Protein AF-A0A971SBG0-F1 (afdb_monomer_lite)

Foldseek 3Di:
DDDDPDPPVVVVLVVVLVVLLLLLLLLLVLLVVLVVVLVVLVVVLVVLVVVLVVLVPDDPVVVVVVVDDPVCSVVVNVVSVVVSVVSVVVSVPVCSVVVSVLSVVLSVVSVVVSVVSVVLVVPDDPVSSVVVVVVVVVVVVSVVVRDDDDPVVSVVSSVVVVLVVVLVVVCVVDPPDDSVVSSVVSVVVVVVCVVVPPPPPPPPCDPPD

Radius of gyration: 26.69 Å; chains: 1; bounding box: 73×43×74 Å

Structure (mmCIF, N/CA/C/O backbone):
data_AF-A0A971SBG0-F1
#
_entry.id   AF-A0A971SBG0-F1
#
loop_
_atom_site.group_PDB
_atom_site.id
_atom_site.type_symbol
_atom_site.label_atom_id
_atom_site.label_alt_id
_atom_site.label_comp_id
_atom_site.label_asym_id
_atom_site.label_entity_id
_atom_site.label_seq_id
_atom_site.pdbx_PDB_ins_code
_atom_site.Cartn_x
_atom_site.Cartn_y
_atom_site.Cartn_z
_atom_site.occupancy
_atom_site.B_iso_or_equiv
_atom_site.auth_seq_id
_at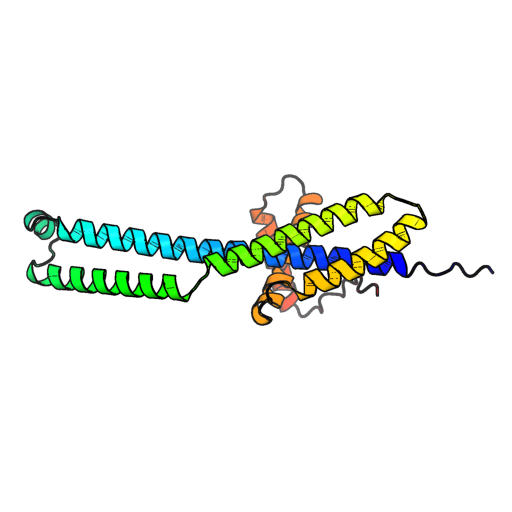om_site.auth_comp_id
_atom_site.auth_asym_id
_atom_site.auth_atom_id
_atom_site.pdbx_PDB_model_num
ATOM 1 N N . MET A 1 1 ? 37.417 -13.406 -37.560 1.00 46.72 1 MET A N 1
ATOM 2 C CA . MET A 1 1 ? 36.496 -13.468 -36.403 1.00 46.72 1 MET A CA 1
ATOM 3 C C . MET A 1 1 ? 36.057 -12.048 -36.088 1.00 46.72 1 MET A C 1
ATOM 5 O O . MET A 1 1 ? 36.861 -11.282 -35.579 1.00 46.72 1 MET A O 1
ATOM 9 N N . ALA A 1 2 ? 34.846 -11.661 -36.488 1.00 48.59 2 ALA A N 1
ATOM 10 C CA . ALA A 1 2 ? 34.299 -10.348 -36.156 1.00 48.59 2 ALA A CA 1
ATOM 11 C C . ALA A 1 2 ? 33.777 -10.391 -34.714 1.00 48.59 2 ALA A C 1
ATOM 13 O O . ALA A 1 2 ? 32.884 -11.178 -34.403 1.00 48.59 2 ALA A O 1
ATOM 14 N N . ILE A 1 3 ? 34.372 -9.589 -33.834 1.00 46.66 3 ILE A N 1
ATOM 15 C CA . ILE A 1 3 ? 33.891 -9.390 -32.467 1.00 46.66 3 ILE A CA 1
ATOM 16 C C . ILE A 1 3 ? 32.600 -8.580 -32.597 1.00 46.66 3 ILE A C 1
ATOM 18 O O . ILE A 1 3 ? 32.650 -7.403 -32.950 1.00 46.66 3 ILE A O 1
ATOM 22 N N . LYS A 1 4 ? 31.438 -9.214 -32.392 1.00 52.19 4 LYS A N 1
ATOM 23 C CA . LYS A 1 4 ? 30.178 -8.472 -32.268 1.00 52.19 4 LYS A CA 1
ATOM 24 C C . LYS A 1 4 ? 30.322 -7.532 -31.063 1.00 52.19 4 LYS A C 1
ATOM 26 O O . LYS A 1 4 ? 30.653 -8.031 -29.984 1.00 52.19 4 LYS A O 1
ATOM 31 N N . PRO A 1 5 ? 30.126 -6.212 -31.219 1.00 54.22 5 PRO A N 1
ATOM 32 C CA . PRO A 1 5 ? 30.083 -5.318 -30.074 1.00 54.22 5 PRO A CA 1
ATOM 33 C C . PRO A 1 5 ? 28.963 -5.798 -29.148 1.00 54.22 5 PRO A C 1
ATOM 35 O O . PRO A 1 5 ? 27.858 -6.089 -29.596 1.00 54.22 5 PRO A O 1
ATOM 38 N N . VAL A 1 6 ? 29.295 -5.979 -27.874 1.00 52.16 6 VAL A N 1
ATOM 39 C CA . VAL A 1 6 ? 28.354 -6.420 -26.846 1.00 52.16 6 VAL A CA 1
ATOM 40 C C . VAL A 1 6 ? 27.350 -5.292 -26.613 1.00 52.16 6 VAL A C 1
ATOM 42 O O . VAL A 1 6 ? 27.751 -4.176 -26.286 1.00 52.16 6 VAL A O 1
ATOM 45 N N . ASP A 1 7 ? 26.062 -5.593 -26.786 1.00 56.97 7 ASP A N 1
ATOM 46 C CA . ASP A 1 7 ? 24.920 -4.702 -26.550 1.00 56.97 7 ASP A CA 1
ATOM 47 C C . ASP A 1 7 ? 24.760 -4.384 -25.049 1.00 56.97 7 ASP A C 1
ATOM 49 O O . ASP A 1 7 ? 23.853 -4.859 -24.366 1.00 56.97 7 ASP A O 1
ATOM 53 N N . THR A 1 8 ? 25.670 -3.592 -24.484 1.00 62.25 8 THR A N 1
ATOM 54 C CA . THR A 1 8 ? 25.597 -3.178 -23.073 1.00 62.25 8 THR A CA 1
ATOM 55 C C . THR A 1 8 ? 24.400 -2.261 -22.800 1.00 62.25 8 THR A C 1
ATOM 57 O O . THR A 1 8 ? 23.808 -2.324 -21.725 1.00 62.25 8 THR A O 1
ATOM 60 N N . SER A 1 9 ? 23.961 -1.468 -23.784 1.00 63.00 9 SER A N 1
ATOM 61 C CA . SER A 1 9 ? 22.878 -0.489 -23.598 1.00 63.00 9 SER A CA 1
ATOM 62 C C . SER A 1 9 ? 21.490 -1.116 -23.409 1.00 63.00 9 SER A C 1
ATOM 64 O O . SER A 1 9 ? 20.644 -0.550 -22.710 1.00 63.00 9 SER A O 1
ATOM 66 N N . THR A 1 10 ? 21.235 -2.291 -23.994 1.00 67.00 10 THR A N 1
ATOM 67 C CA . THR A 1 10 ? 19.929 -2.962 -23.906 1.00 67.00 10 THR A CA 1
ATOM 68 C C . THR A 1 10 ? 19.707 -3.619 -22.546 1.00 67.00 10 THR A C 1
ATOM 70 O O . THR A 1 10 ? 18.577 -3.641 -22.047 1.00 67.00 10 THR A O 1
ATOM 73 N N . ASN A 1 11 ? 20.770 -4.119 -21.907 1.00 71.19 11 ASN A N 1
ATOM 74 C CA . ASN A 1 11 ? 20.685 -4.699 -20.563 1.00 71.19 11 ASN A CA 1
ATOM 75 C C . ASN A 1 11 ? 20.396 -3.629 -19.505 1.00 71.19 11 ASN A C 1
ATOM 77 O O . ASN A 1 11 ? 19.485 -3.807 -18.687 1.00 71.19 11 ASN A O 1
ATOM 81 N N . ASP A 1 12 ? 21.064 -2.477 -19.596 1.00 74.56 12 ASP A N 1
ATOM 82 C CA . ASP A 1 12 ? 20.855 -1.349 -18.683 1.00 74.56 12 ASP A CA 1
ATOM 83 C C . ASP A 1 12 ? 19.396 -0.865 -18.686 1.00 74.56 12 ASP A C 1
ATOM 85 O O . ASP A 1 12 ? 18.797 -0.620 -17.631 1.00 74.56 12 ASP A O 1
ATOM 89 N N . PHE A 1 13 ? 18.775 -0.781 -19.867 1.00 73.69 13 PHE A N 1
ATOM 90 C CA . PHE A 1 13 ? 17.388 -0.329 -20.001 1.00 73.69 13 PHE A CA 1
ATOM 91 C C . PHE A 1 13 ? 16.376 -1.318 -19.400 1.00 73.69 13 PHE A C 1
ATOM 93 O O . PHE A 1 13 ? 15.418 -0.920 -18.719 1.00 73.69 13 PHE A O 1
ATOM 100 N N . ASN A 1 14 ? 16.600 -2.620 -19.597 1.00 78.50 14 ASN A N 1
ATOM 101 C CA . ASN A 1 14 ? 15.776 -3.667 -18.994 1.00 78.50 14 ASN A CA 1
ATOM 102 C C . ASN A 1 14 ? 15.871 -3.643 -17.463 1.00 78.50 14 ASN A C 1
ATOM 104 O O . ASN A 1 14 ? 14.853 -3.762 -16.768 1.00 78.50 14 ASN A O 1
ATOM 108 N N . LEU A 1 15 ? 17.073 -3.431 -16.925 1.00 79.06 15 LEU A N 1
ATOM 109 C CA . LEU A 1 15 ? 17.309 -3.342 -15.487 1.00 79.06 15 LEU A CA 1
ATOM 110 C C . LEU A 1 15 ? 16.616 -2.114 -14.875 1.00 79.06 15 LEU A C 1
ATOM 112 O O . LEU A 1 15 ? 15.940 -2.225 -13.843 1.00 79.06 15 LEU A O 1
ATOM 116 N N . GLN A 1 16 ? 16.689 -0.961 -15.545 1.00 82.94 16 GLN A N 1
ATOM 117 C CA . GLN A 1 16 ? 15.962 0.247 -15.144 1.00 82.94 16 GLN A CA 1
ATOM 118 C C . GLN A 1 16 ? 14.444 0.039 -15.169 1.00 82.94 16 GLN A C 1
ATOM 120 O O . GLN A 1 16 ? 13.760 0.377 -14.200 1.00 82.94 16 GLN A O 1
ATOM 125 N N . SER A 1 17 ? 13.913 -0.594 -16.216 1.00 84.81 17 SER A N 1
ATOM 126 C CA . SER A 1 17 ? 12.479 -0.882 -16.347 1.00 84.81 17 SER A CA 1
ATOM 127 C C . SER A 1 17 ? 11.967 -1.810 -15.239 1.00 84.81 17 SER A C 1
ATOM 129 O O . SER A 1 17 ? 10.933 -1.534 -14.618 1.00 84.81 17 SER A O 1
ATOM 131 N N . LYS A 1 18 ? 12.723 -2.871 -14.910 1.00 88.12 18 LYS A N 1
ATOM 132 C CA . LYS A 1 18 ? 12.434 -3.767 -13.773 1.00 88.12 18 LYS A CA 1
ATOM 133 C C . LYS A 1 18 ? 12.435 -2.991 -12.445 1.00 88.12 18 LYS A C 1
ATOM 135 O O . LYS A 1 18 ? 11.523 -3.155 -11.629 1.00 88.12 18 LYS A O 1
ATOM 140 N N . LYS A 1 19 ? 13.412 -2.099 -12.235 1.00 90.12 19 LYS A N 1
ATOM 141 C CA . LYS A 1 19 ? 13.502 -1.246 -11.035 1.00 90.12 19 LYS A CA 1
ATOM 142 C C . LYS A 1 19 ? 12.319 -0.280 -10.920 1.00 90.12 19 LYS A C 1
ATOM 144 O O . LYS A 1 19 ? 11.754 -0.151 -9.833 1.00 90.12 19 LYS A O 1
ATOM 149 N N . ILE A 1 20 ? 11.909 0.349 -12.020 1.00 91.00 20 ILE A N 1
ATOM 150 C CA . ILE A 1 20 ? 10.742 1.242 -12.068 1.00 91.00 20 ILE A CA 1
ATOM 151 C C . ILE A 1 20 ? 9.468 0.470 -11.711 1.00 91.00 20 ILE A C 1
ATOM 153 O O . ILE A 1 20 ? 8.699 0.927 -10.869 1.00 91.00 20 ILE A O 1
ATOM 157 N N . ALA A 1 21 ? 9.264 -0.728 -12.269 1.00 92.06 21 ALA A N 1
ATOM 158 C CA . ALA A 1 21 ? 8.095 -1.558 -11.964 1.00 92.06 21 ALA A CA 1
ATOM 159 C C . ALA A 1 21 ? 8.027 -1.982 -10.482 1.00 92.06 21 ALA A C 1
ATOM 161 O O . ALA A 1 21 ? 6.944 -2.000 -9.877 1.00 92.06 21 ALA A O 1
ATOM 162 N N . LEU A 1 22 ? 9.183 -2.289 -9.883 1.00 93.69 22 LEU A N 1
ATOM 163 C CA . LEU A 1 22 ? 9.299 -2.567 -8.454 1.00 93.69 22 LEU A CA 1
ATOM 164 C C . LEU A 1 22 ? 8.918 -1.336 -7.621 1.00 93.69 22 LEU A C 1
ATOM 166 O O . LEU A 1 22 ? 8.051 -1.436 -6.752 1.00 93.69 22 LEU A O 1
ATOM 170 N N . LEU A 1 23 ? 9.543 -0.184 -7.890 1.00 93.88 23 LEU A N 1
ATOM 171 C CA . LEU A 1 23 ? 9.271 1.062 -7.170 1.00 93.88 23 LEU A CA 1
ATOM 172 C C . LEU A 1 23 ? 7.801 1.454 -7.289 1.00 93.88 23 LEU A C 1
ATOM 174 O O . LEU A 1 23 ? 7.169 1.732 -6.275 1.00 93.88 23 LEU A O 1
ATOM 178 N N . LEU A 1 24 ? 7.234 1.389 -8.490 1.00 94.94 24 LEU A N 1
ATOM 179 C CA . LEU A 1 24 ? 5.827 1.672 -8.739 1.00 94.94 24 LEU A CA 1
ATOM 180 C C . LEU A 1 24 ? 4.915 0.862 -7.809 1.00 94.94 24 LEU A C 1
ATOM 182 O O . LEU A 1 24 ? 4.100 1.432 -7.088 1.00 94.94 24 LEU A O 1
ATOM 186 N N . THR A 1 25 ? 5.118 -0.458 -7.753 1.00 94.69 25 THR A N 1
ATOM 187 C CA . THR A 1 25 ? 4.320 -1.335 -6.881 1.00 94.69 25 THR A CA 1
ATOM 188 C C . THR A 1 25 ? 4.466 -0.952 -5.405 1.00 94.69 25 THR A C 1
ATOM 190 O O . THR A 1 25 ? 3.505 -1.032 -4.638 1.00 94.69 25 THR A O 1
ATOM 193 N N . ILE A 1 26 ? 5.670 -0.551 -4.990 1.00 95.38 26 ILE A N 1
ATOM 194 C CA . ILE A 1 26 ? 5.959 -0.111 -3.621 1.00 95.38 26 ILE A CA 1
ATOM 195 C C . ILE A 1 26 ? 5.207 1.191 -3.302 1.00 95.38 26 ILE A C 1
ATOM 197 O O . ILE A 1 26 ? 4.531 1.257 -2.273 1.00 95.38 26 ILE A O 1
ATOM 201 N N . TYR A 1 27 ? 5.280 2.193 -4.183 1.00 96.00 27 TYR A N 1
ATOM 202 C CA . TYR A 1 27 ? 4.631 3.499 -4.020 1.00 96.00 27 TYR A CA 1
ATOM 203 C C . TYR A 1 27 ? 3.101 3.396 -4.004 1.00 96.00 27 TYR A C 1
ATOM 205 O O . TYR A 1 27 ? 2.467 3.962 -3.110 1.00 96.00 27 TYR A O 1
ATOM 213 N N . GLU A 1 28 ? 2.509 2.622 -4.919 1.00 95.50 28 GLU A N 1
ATOM 214 C CA . GLU A 1 28 ? 1.064 2.347 -4.935 1.00 95.50 28 GLU A CA 1
ATOM 215 C C . GLU A 1 28 ? 0.616 1.720 -3.609 1.00 95.50 28 GLU A C 1
ATOM 217 O O . GLU A 1 28 ? -0.300 2.208 -2.943 1.00 95.50 28 GLU A O 1
ATOM 222 N N . ARG A 1 29 ? 1.336 0.684 -3.158 1.00 95.06 29 ARG A N 1
ATOM 223 C CA . ARG A 1 29 ? 0.989 -0.042 -1.933 1.00 95.06 29 ARG A CA 1
ATOM 224 C C . ARG A 1 29 ? 1.117 0.818 -0.676 1.00 95.06 29 ARG A C 1
ATOM 226 O O . ARG A 1 29 ? 0.306 0.677 0.241 1.00 95.06 29 ARG A O 1
ATOM 233 N N . LEU A 1 30 ? 2.137 1.674 -0.612 1.00 95.75 30 LEU A N 1
ATOM 234 C CA . LEU A 1 30 ? 2.308 2.638 0.477 1.00 95.75 30 LEU A CA 1
ATOM 235 C C . LEU A 1 30 ? 1.162 3.647 0.485 1.00 95.75 30 LEU A C 1
ATOM 237 O O . LEU A 1 30 ? 0.535 3.829 1.529 1.00 95.75 30 LEU A O 1
ATOM 241 N N . SER A 1 31 ? 0.847 4.242 -0.671 1.00 96.62 31 SER A N 1
ATOM 242 C CA . SER A 1 31 ? -0.256 5.199 -0.805 1.00 96.62 31 SER A CA 1
ATOM 243 C C . SER A 1 31 ? -1.573 4.602 -0.303 1.00 96.62 31 SER A C 1
ATOM 245 O O . SER A 1 31 ? -2.219 5.192 0.566 1.00 96.62 31 SER A O 1
ATOM 247 N N . ASP A 1 32 ? -1.918 3.388 -0.738 1.00 96.31 32 ASP A N 1
ATOM 248 C CA . ASP A 1 32 ? -3.135 2.694 -0.306 1.00 96.31 32 ASP A CA 1
ATOM 249 C C . ASP A 1 32 ? -3.175 2.450 1.204 1.00 96.31 32 ASP A C 1
ATOM 251 O O . ASP A 1 32 ? -4.205 2.651 1.851 1.00 96.31 32 ASP A O 1
ATOM 255 N N . ARG A 1 33 ? -2.047 2.047 1.798 1.00 95.19 33 ARG A N 1
ATOM 256 C CA . ARG A 1 33 ? -1.965 1.781 3.238 1.00 95.19 33 ARG A CA 1
ATOM 257 C C . ARG A 1 33 ? -2.187 3.047 4.063 1.00 95.19 33 ARG A C 1
ATOM 259 O O . ARG A 1 33 ? -2.903 2.994 5.063 1.00 95.19 33 ARG A O 1
ATOM 266 N N . TYR A 1 34 ? -1.599 4.173 3.659 1.00 96.12 34 TYR A N 1
ATOM 267 C CA . TYR A 1 34 ? -1.815 5.457 4.332 1.00 96.12 34 TYR A CA 1
ATOM 268 C C . TYR A 1 34 ? -3.239 5.981 4.123 1.00 96.12 34 TYR A C 1
ATOM 270 O O . TYR A 1 34 ? -3.855 6.441 5.085 1.00 96.12 34 TYR A O 1
ATOM 278 N N . ARG A 1 35 ? -3.813 5.818 2.920 1.00 96.19 35 ARG A N 1
ATOM 279 C CA . ARG A 1 35 ? -5.233 6.129 2.661 1.00 96.19 35 ARG A CA 1
ATOM 280 C C . ARG A 1 35 ? -6.157 5.322 3.558 1.00 96.19 35 ARG A C 1
ATOM 282 O O . ARG A 1 35 ? -7.097 5.875 4.115 1.00 96.19 35 ARG A O 1
ATOM 289 N N . PHE A 1 36 ? -5.892 4.028 3.711 1.00 96.25 36 PHE A N 1
ATOM 290 C CA . PHE A 1 36 ? -6.707 3.155 4.546 1.00 96.25 36 PHE A CA 1
ATOM 291 C C . PHE A 1 36 ? -6.632 3.546 6.025 1.00 96.25 36 PHE A C 1
ATOM 293 O O . PHE A 1 36 ? -7.665 3.655 6.677 1.00 96.25 36 PHE A O 1
ATOM 300 N N . ARG A 1 37 ? -5.432 3.844 6.541 1.00 95.50 37 ARG A N 1
ATOM 301 C CA . ARG A 1 37 ? -5.252 4.342 7.915 1.00 95.50 37 ARG A CA 1
ATOM 302 C C . ARG A 1 37 ? -5.986 5.660 8.160 1.00 95.50 37 ARG A C 1
ATOM 304 O O . ARG A 1 37 ? -6.678 5.776 9.164 1.00 95.50 37 ARG A O 1
ATOM 311 N N . ALA A 1 38 ? -5.881 6.609 7.227 1.00 95.44 38 ALA A N 1
ATOM 312 C CA . ALA A 1 38 ? -6.608 7.876 7.300 1.00 95.44 38 ALA A CA 1
ATOM 313 C C . ALA A 1 38 ? -8.125 7.655 7.336 1.00 95.44 38 ALA A C 1
ATOM 315 O O . ALA A 1 38 ? -8.795 8.186 8.213 1.00 95.44 38 ALA A O 1
ATOM 316 N N . LYS A 1 39 ? -8.649 6.797 6.450 1.00 95.75 39 LYS A N 1
ATOM 317 C CA . LYS A 1 39 ? -10.077 6.452 6.419 1.00 95.75 39 LYS A CA 1
ATOM 318 C C . LYS A 1 39 ? -10.558 5.788 7.707 1.00 95.75 39 LYS A C 1
ATOM 320 O O . LYS A 1 39 ? -11.647 6.108 8.161 1.00 95.75 39 LYS A O 1
ATOM 325 N N . ILE A 1 40 ? -9.776 4.870 8.283 1.00 96.75 40 ILE A N 1
ATOM 326 C CA . ILE A 1 40 ? -10.134 4.234 9.559 1.00 96.75 40 ILE A CA 1
ATOM 327 C C . ILE A 1 40 ? -10.236 5.283 10.660 1.00 96.75 40 ILE A C 1
ATOM 329 O O . ILE A 1 40 ? -11.204 5.269 11.408 1.00 96.75 40 ILE A O 1
ATOM 333 N N . LEU A 1 41 ? -9.261 6.188 10.755 1.00 95.50 41 LEU A N 1
ATOM 334 C CA . LEU A 1 41 ? -9.264 7.207 11.798 1.00 95.50 41 LEU A CA 1
ATOM 335 C C . LEU A 1 41 ? -10.444 8.169 11.626 1.00 95.50 41 LEU A C 1
ATOM 337 O O . LEU A 1 41 ? -11.168 8.394 12.592 1.00 95.50 41 LEU A O 1
ATOM 341 N N . ASP A 1 42 ? -10.696 8.646 10.402 1.00 95.69 42 ASP A N 1
ATOM 342 C CA . ASP A 1 42 ? -11.867 9.475 10.085 1.00 95.69 42 ASP A CA 1
ATOM 343 C C . ASP A 1 42 ? -13.179 8.754 10.464 1.00 95.69 42 ASP A C 1
ATOM 345 O O . ASP A 1 42 ? -14.072 9.355 11.060 1.00 95.69 42 ASP A O 1
ATOM 349 N N . LEU A 1 43 ? -13.286 7.450 10.175 1.00 96.88 43 LEU A N 1
ATOM 350 C CA . LEU A 1 43 ? -14.452 6.635 10.527 1.00 96.88 43 LEU A CA 1
ATOM 351 C C . LEU A 1 43 ? -14.603 6.474 12.046 1.00 96.88 43 LEU A C 1
ATOM 353 O O . LEU A 1 43 ? -15.705 6.626 12.564 1.00 96.88 43 LEU A O 1
ATOM 357 N N . CYS A 1 44 ? -13.518 6.193 12.770 1.00 94.62 44 CYS A N 1
ATOM 358 C CA . CYS A 1 44 ? -13.531 6.102 14.231 1.00 94.62 44 CYS A CA 1
ATOM 359 C C . CYS A 1 44 ? -13.958 7.427 14.871 1.00 94.62 44 CYS A C 1
ATOM 361 O O . CYS A 1 44 ? -14.778 7.425 15.790 1.00 94.62 44 CYS A O 1
ATOM 363 N N . LEU A 1 45 ? -13.440 8.551 14.370 1.00 95.81 45 LEU A N 1
ATOM 364 C CA . LEU A 1 45 ? -13.801 9.887 14.838 1.00 95.81 45 LEU A CA 1
ATOM 365 C C . LEU A 1 45 ? -15.290 10.167 14.595 1.00 95.81 45 LEU A C 1
ATOM 367 O O . LEU A 1 45 ? -15.986 10.596 15.514 1.00 95.81 45 LEU A O 1
ATOM 371 N N . LEU A 1 46 ? -15.799 9.839 13.405 1.00 97.00 46 LEU A N 1
ATOM 372 C CA . LEU A 1 46 ? -17.211 9.995 13.053 1.00 97.00 46 LEU A CA 1
ATOM 373 C C . LEU A 1 46 ? -18.126 9.129 13.932 1.00 97.00 46 LEU A C 1
ATOM 375 O O . LEU A 1 46 ? -19.095 9.639 14.489 1.00 97.00 46 LEU A O 1
ATOM 379 N N . VAL A 1 47 ? -17.803 7.847 14.123 1.00 95.94 47 VAL A N 1
ATOM 380 C CA . VAL A 1 47 ? -18.585 6.938 14.984 1.00 95.94 47 VAL A CA 1
ATOM 381 C C . VAL A 1 47 ? -18.583 7.418 16.436 1.00 95.94 47 VAL A C 1
ATOM 383 O O . VAL A 1 47 ? -19.628 7.424 17.088 1.00 95.94 47 VAL A O 1
ATOM 386 N N . THR A 1 48 ? -17.431 7.868 16.938 1.00 94.19 48 THR A N 1
ATOM 387 C CA . THR A 1 48 ? -17.310 8.385 18.312 1.00 94.19 48 THR A CA 1
ATOM 388 C C . THR A 1 48 ? -18.125 9.667 18.476 1.00 94.19 48 THR A C 1
ATOM 390 O O . THR A 1 48 ? -18.857 9.806 19.451 1.00 94.19 48 THR A O 1
ATOM 393 N N . SER A 1 49 ? -18.073 10.571 17.493 1.00 96.38 49 SER A N 1
ATOM 394 C CA . SER A 1 49 ? -18.865 11.806 17.475 1.00 96.38 49 SER A CA 1
ATOM 395 C C . SER A 1 49 ? -20.368 11.539 17.472 1.00 96.38 49 SER A C 1
ATOM 397 O O . SER A 1 49 ? -21.083 12.114 18.291 1.00 96.38 49 SER A O 1
ATOM 399 N N . ILE A 1 50 ? -20.844 10.616 16.631 1.00 96.00 50 ILE A N 1
ATOM 400 C CA . ILE A 1 50 ? -22.255 10.208 16.609 1.00 96.00 50 ILE A CA 1
ATOM 401 C C . ILE A 1 50 ? -22.663 9.596 17.950 1.00 96.00 50 ILE A C 1
ATOM 403 O O . ILE A 1 50 ? -23.733 9.913 18.460 1.00 96.00 50 ILE A O 1
ATOM 407 N N . THR A 1 51 ? -21.808 8.761 18.544 1.00 91.06 51 THR A N 1
ATOM 408 C CA . THR A 1 51 ? -22.089 8.115 19.836 1.00 91.06 51 THR A CA 1
ATOM 409 C C . THR A 1 51 ? -22.209 9.143 20.960 1.00 91.06 51 THR A C 1
ATOM 411 O O . THR A 1 51 ? -23.155 9.079 21.739 1.00 91.06 51 THR A O 1
ATOM 414 N N . VAL A 1 52 ? -21.294 10.117 21.023 1.00 93.75 52 VAL A N 1
ATOM 415 C CA . VAL A 1 52 ? -21.353 11.214 22.004 1.00 93.75 52 VAL A CA 1
ATOM 416 C C . VAL A 1 52 ? -22.602 12.069 21.777 1.00 93.75 52 VAL A C 1
ATOM 418 O O . VAL A 1 52 ? -23.308 12.366 22.731 1.00 93.75 52 VAL A O 1
ATOM 421 N N . CYS A 1 53 ? -22.924 12.402 20.525 1.00 94.44 53 CYS A N 1
ATOM 422 C CA . CYS A 1 53 ? -24.116 13.177 20.175 1.00 94.44 53 CYS A CA 1
ATOM 423 C C . CYS A 1 53 ? -25.413 12.452 20.575 1.00 94.44 53 CYS A C 1
ATOM 425 O O . CYS A 1 53 ? -26.257 13.019 21.265 1.00 94.44 53 CYS A O 1
ATOM 427 N N . LEU A 1 54 ? -25.547 11.166 20.239 1.00 92.12 54 LEU A N 1
ATOM 428 C CA . LEU A 1 54 ? -26.677 10.345 20.682 1.00 92.12 54 LEU A CA 1
ATOM 429 C C . LEU A 1 54 ? -26.763 10.317 22.207 1.00 92.12 54 LEU A C 1
ATOM 431 O O . LEU A 1 54 ? -27.825 10.589 22.753 1.00 92.12 54 LEU A O 1
ATOM 435 N N . ALA A 1 55 ? -25.645 10.078 22.895 1.00 88.69 55 ALA A N 1
ATOM 436 C CA . ALA A 1 55 ? -25.611 10.053 24.354 1.00 88.69 55 ALA A CA 1
ATOM 437 C C . ALA A 1 55 ? -26.072 11.376 24.995 1.00 88.69 55 ALA A C 1
ATOM 439 O O . ALA A 1 55 ? -26.611 11.340 26.096 1.00 88.69 55 ALA A O 1
ATOM 440 N N . THR A 1 56 ? -25.916 12.524 24.320 1.00 91.81 56 THR A N 1
ATOM 441 C CA . THR A 1 56 ? -26.442 13.811 24.817 1.00 91.81 56 THR A CA 1
ATOM 442 C C . THR A 1 56 ? -27.955 13.979 24.664 1.00 91.81 56 THR A C 1
ATOM 444 O O . THR A 1 56 ? -28.542 14.756 25.410 1.00 91.81 56 THR A O 1
ATOM 447 N N . PHE A 1 57 ? -28.595 13.261 23.735 1.00 92.00 57 PHE A N 1
ATOM 448 C CA . PHE A 1 57 ? -30.039 13.360 23.472 1.00 92.00 57 PHE A CA 1
ATOM 449 C C . PHE A 1 57 ? -30.866 12.219 24.073 1.00 92.00 57 PHE A C 1
ATOM 451 O O . PHE A 1 57 ? -32.094 12.269 24.037 1.00 92.00 57 PHE A O 1
ATOM 458 N N . VAL A 1 58 ? -30.224 11.169 24.587 1.00 90.75 58 VAL A N 1
ATOM 459 C CA . VAL A 1 58 ? -30.933 10.019 25.152 1.00 90.75 58 VAL A CA 1
ATOM 460 C C . VAL A 1 58 ? -31.572 10.421 26.484 1.00 90.75 58 VAL A C 1
ATOM 462 O O . VAL A 1 58 ? -30.891 10.738 27.455 1.00 90.75 58 VAL A O 1
ATOM 465 N N . ASP A 1 59 ? -32.900 10.374 26.512 1.00 87.00 59 ASP A N 1
ATOM 466 C CA . ASP A 1 59 ? -33.719 10.659 27.688 1.00 87.00 59 ASP A CA 1
ATOM 467 C C . ASP A 1 59 ? -33.498 9.607 28.790 1.00 87.00 59 ASP A C 1
ATOM 469 O O . ASP A 1 59 ? -33.283 8.425 28.495 1.00 87.00 59 ASP A O 1
ATOM 473 N N . SER A 1 60 ? -33.613 9.993 30.065 1.00 83.38 60 SER A N 1
ATOM 474 C CA . SER A 1 60 ? -33.307 9.113 31.215 1.00 83.38 60 SER A CA 1
ATOM 475 C C . SER A 1 60 ? -34.071 7.780 31.191 1.00 83.38 60 SER A C 1
ATOM 477 O O . SER A 1 60 ? -33.524 6.740 31.558 1.00 83.38 60 SER A O 1
ATOM 479 N N . LYS A 1 61 ? -35.293 7.776 30.645 1.00 85.75 61 LYS A N 1
ATOM 480 C CA . LYS A 1 61 ? -36.135 6.578 30.470 1.00 85.75 61 LYS A CA 1
ATOM 481 C C . LYS A 1 61 ? -35.533 5.530 29.527 1.00 85.75 61 LYS A C 1
ATOM 483 O O . LYS A 1 61 ? -35.679 4.332 29.754 1.00 85.75 61 LYS A O 1
ATOM 488 N N . VAL A 1 62 ? -34.856 5.958 28.461 1.00 85.00 62 VAL A N 1
ATOM 489 C CA . VAL A 1 62 ? -34.199 5.041 27.510 1.00 85.00 62 VAL A CA 1
ATOM 490 C C . VAL A 1 62 ? -32.924 4.458 28.129 1.00 85.00 62 VAL A C 1
ATOM 492 O O . VAL A 1 62 ? -32.523 3.341 27.811 1.00 85.00 62 VAL A O 1
ATOM 495 N N . ILE A 1 63 ? -32.307 5.177 29.066 1.00 83.25 63 ILE A N 1
ATOM 496 C CA . ILE A 1 63 ? -31.106 4.728 29.782 1.00 83.25 63 ILE A CA 1
ATOM 497 C C . ILE A 1 63 ? -31.462 3.673 30.832 1.00 83.25 63 ILE A C 1
ATOM 499 O O . ILE A 1 63 ? -30.755 2.667 30.954 1.00 83.25 63 ILE A O 1
ATOM 503 N N . GLU A 1 64 ? -32.600 3.838 31.513 1.00 84.94 64 GLU A N 1
ATOM 504 C CA . GLU A 1 64 ? -33.157 2.811 32.401 1.00 84.94 64 GLU A CA 1
ATOM 505 C C . GLU A 1 64 ? -33.415 1.489 31.661 1.00 84.94 64 GLU A C 1
ATOM 507 O O . GLU A 1 64 ? -33.147 0.418 32.211 1.00 84.94 64 GLU A O 1
ATOM 512 N N . PHE A 1 65 ? -33.821 1.539 30.384 1.00 89.44 65 PHE A N 1
ATOM 513 C CA . PHE A 1 65 ? -33.983 0.339 29.553 1.00 89.44 65 PHE A CA 1
ATOM 514 C C . PHE A 1 65 ? -32.668 -0.441 29.370 1.00 89.44 65 PHE A C 1
ATOM 516 O O . PHE A 1 65 ? -32.666 -1.672 29.383 1.00 89.44 65 PHE A O 1
ATOM 523 N N . PHE A 1 66 ? -31.530 0.253 29.277 1.00 86.38 66 PHE A N 1
ATOM 524 C CA . PHE A 1 66 ? -30.202 -0.368 29.201 1.00 86.38 66 PHE A CA 1
ATOM 525 C C . PHE A 1 66 ? -29.626 -0.781 30.568 1.00 86.38 66 PHE A C 1
ATOM 527 O O . PHE A 1 66 ? -28.508 -1.297 30.624 1.00 86.38 66 PHE A O 1
ATOM 534 N N . LYS A 1 67 ? -30.374 -0.595 31.669 1.00 89.19 67 LYS A N 1
ATOM 535 C CA . LYS A 1 67 ? -29.942 -0.866 33.056 1.00 89.19 67 LYS A CA 1
ATOM 536 C C . LYS A 1 67 ? -28.649 -0.142 33.457 1.00 89.19 67 LYS A C 1
ATOM 538 O O . LYS A 1 67 ? -27.919 -0.607 34.334 1.00 89.19 67 LYS A O 1
ATOM 543 N N . ILE A 1 68 ? -28.345 0.989 32.823 1.00 84.19 68 ILE A N 1
ATOM 544 C CA . ILE A 1 68 ? -27.194 1.813 33.195 1.00 84.19 68 ILE A CA 1
ATOM 545 C C . ILE A 1 68 ? -27.666 2.795 34.276 1.00 84.19 68 ILE A C 1
ATOM 547 O O . ILE A 1 68 ? -28.637 3.510 34.046 1.00 84.19 68 ILE A O 1
ATOM 551 N N . PRO A 1 69 ? -27.022 2.852 35.456 1.00 86.62 69 PRO A N 1
ATOM 552 C CA . PRO A 1 69 ? -27.413 3.795 36.500 1.00 86.62 69 PRO A CA 1
ATOM 553 C C . PRO A 1 69 ? -27.160 5.237 36.042 1.00 86.62 69 PRO A C 1
ATOM 555 O O . PRO A 1 69 ? -26.080 5.539 35.523 1.00 86.62 69 PRO A O 1
ATOM 558 N N . SER A 1 70 ? -28.136 6.121 36.271 1.00 83.69 70 SER A N 1
ATOM 559 C CA . SER A 1 70 ? -28.131 7.509 35.787 1.00 83.69 70 SER A CA 1
ATOM 560 C C . SER A 1 70 ? -26.884 8.303 36.194 1.00 83.69 70 SER A C 1
ATOM 562 O O . SER A 1 70 ? -26.369 9.094 35.406 1.00 83.69 70 SER A O 1
ATOM 564 N N . ASP A 1 71 ? -26.305 8.015 37.360 1.00 86.31 71 ASP A N 1
ATOM 565 C CA . ASP A 1 71 ? -25.092 8.693 37.842 1.00 86.31 71 ASP A CA 1
ATOM 566 C C . ASP A 1 71 ? -23.852 8.443 36.964 1.00 86.31 71 ASP A C 1
ATOM 568 O O . ASP A 1 71 ? -22.909 9.235 36.965 1.00 86.31 71 ASP A O 1
ATOM 572 N N . LYS A 1 72 ? -23.825 7.357 36.176 1.00 87.81 72 LYS A N 1
ATOM 573 C CA . LYS A 1 72 ? -22.660 7.000 35.346 1.00 87.81 72 LYS A CA 1
ATOM 574 C C . LYS A 1 72 ? -22.683 7.619 33.948 1.00 87.81 72 LYS A C 1
ATOM 576 O O . LYS A 1 72 ? -21.672 7.541 33.250 1.00 87.81 72 LYS A O 1
ATOM 581 N N . ILE A 1 73 ? -23.782 8.252 33.533 1.00 88.25 73 ILE A N 1
ATOM 582 C CA . ILE A 1 73 ? -23.925 8.810 32.176 1.00 88.25 73 ILE A CA 1
ATOM 583 C C . ILE A 1 73 ? -22.894 9.917 31.930 1.00 88.25 73 ILE A C 1
ATOM 585 O O . ILE A 1 73 ? -22.224 9.921 30.897 1.00 88.25 73 ILE A O 1
ATOM 589 N N . PHE A 1 74 ? -22.701 10.813 32.903 1.00 89.94 74 PHE A N 1
ATOM 590 C CA . PHE A 1 74 ? -21.725 11.903 32.803 1.00 89.94 74 PHE A CA 1
ATOM 591 C C . PHE A 1 74 ? -20.290 11.393 32.631 1.00 89.94 74 PHE A C 1
ATOM 593 O O . PHE A 1 74 ? -19.514 11.980 31.879 1.00 89.94 74 PHE A O 1
ATOM 600 N N . ILE A 1 75 ? -19.947 10.268 33.268 1.00 91.19 75 ILE A N 1
ATOM 601 C CA . ILE A 1 75 ? -18.631 9.633 33.122 1.00 91.19 75 ILE A CA 1
ATOM 602 C C . ILE A 1 75 ? -18.457 9.105 31.692 1.00 91.19 75 ILE A C 1
ATOM 604 O O . ILE A 1 75 ? -17.413 9.324 31.081 1.00 91.19 75 ILE A O 1
ATOM 608 N N . VAL A 1 76 ? -19.483 8.457 31.129 1.00 88.75 76 VAL A N 1
ATOM 609 C CA . VAL A 1 76 ? -19.450 7.952 29.745 1.00 88.75 76 VAL A CA 1
ATOM 610 C C . VAL A 1 76 ? -19.325 9.102 28.742 1.00 88.75 76 VAL A C 1
ATOM 612 O O . VAL A 1 76 ? -18.496 9.023 27.834 1.00 88.75 76 VAL A O 1
ATOM 615 N N . LEU A 1 77 ? -20.082 10.188 28.932 1.00 92.50 77 LEU A N 1
ATOM 616 C CA . LEU A 1 77 ? -19.975 11.399 28.111 1.00 92.50 77 LEU A CA 1
ATOM 617 C C . LEU A 1 77 ? -18.573 12.017 28.189 1.00 92.50 77 LEU A C 1
ATOM 619 O O . LEU A 1 77 ? -17.988 12.332 27.153 1.00 92.50 77 LEU A O 1
ATOM 623 N N . GLY A 1 78 ? -18.005 12.131 29.394 1.00 94.19 78 GLY A N 1
ATOM 624 C CA . GLY A 1 78 ? -16.653 12.652 29.603 1.00 94.19 78 GLY A CA 1
ATOM 625 C C . GLY A 1 78 ? -15.577 11.806 28.917 1.00 94.19 78 GLY A C 1
ATOM 626 O O . GLY A 1 78 ? -14.727 12.345 28.207 1.00 94.19 78 GLY A O 1
ATOM 627 N N . ILE A 1 79 ? -15.646 10.477 29.054 1.00 94.44 79 ILE A N 1
ATOM 628 C CA . ILE A 1 79 ? -14.722 9.549 28.380 1.00 94.44 79 ILE A CA 1
ATOM 629 C C . ILE A 1 79 ? -14.880 9.641 26.857 1.00 94.44 79 ILE A C 1
ATOM 631 O O . ILE A 1 79 ? -13.881 9.688 26.139 1.00 94.44 79 ILE A O 1
ATOM 635 N N . GLY A 1 80 ? -16.115 9.702 26.354 1.00 94.00 80 GLY A N 1
ATOM 636 C CA . GLY A 1 80 ? -16.392 9.843 24.925 1.00 94.00 80 GLY A CA 1
ATOM 637 C C . GLY A 1 80 ? -15.820 11.137 24.341 1.00 94.00 80 GLY A C 1
ATOM 638 O O . GLY A 1 80 ? -15.144 11.100 23.312 1.00 94.00 80 GLY A O 1
ATOM 639 N N . ALA A 1 81 ? -16.019 12.268 25.024 1.00 95.88 81 ALA A N 1
ATOM 640 C CA . ALA A 1 81 ? -15.462 13.561 24.627 1.00 95.88 81 ALA A CA 1
ATOM 641 C C . ALA A 1 81 ? -13.924 13.563 24.656 1.00 95.88 81 ALA A C 1
ATOM 643 O O . ALA A 1 81 ? -13.289 14.046 23.716 1.00 95.88 81 ALA A O 1
ATOM 644 N N . PHE A 1 82 ? -13.318 12.966 25.688 1.00 96.38 82 PHE A N 1
ATOM 645 C CA . PHE A 1 82 ? -11.865 12.814 25.778 1.00 96.38 82 PHE A CA 1
ATOM 646 C C . PHE A 1 82 ? -11.299 11.974 24.623 1.00 96.38 82 PHE A C 1
ATOM 648 O O . PHE A 1 82 ? -10.329 12.382 23.983 1.00 96.38 82 PHE A O 1
ATOM 655 N N . MET A 1 83 ? -11.923 10.835 24.303 1.00 95.12 83 MET A N 1
ATOM 656 C CA . MET A 1 83 ? -11.504 9.979 23.185 1.00 95.12 83 MET A CA 1
ATOM 657 C C . MET A 1 83 ? -11.647 10.691 21.837 1.00 95.12 83 MET A C 1
ATOM 659 O O . MET A 1 83 ? -10.755 10.594 20.995 1.00 95.12 83 MET A O 1
ATOM 663 N N . LEU A 1 84 ? -12.729 11.451 21.638 1.00 96.44 84 LEU A N 1
ATOM 664 C CA . LEU A 1 84 ? -12.934 12.259 20.435 1.00 96.44 84 LEU A CA 1
ATOM 665 C C . LEU A 1 84 ? -11.826 13.306 20.278 1.00 96.44 84 LEU A C 1
ATOM 667 O O . LEU A 1 84 ? -11.241 13.426 19.199 1.00 96.44 84 LEU A O 1
ATOM 671 N N . PHE A 1 85 ? -11.487 14.012 21.360 1.00 97.19 85 PHE A N 1
ATOM 672 C CA . PHE A 1 85 ? -10.383 14.968 21.370 1.00 97.19 85 PHE A CA 1
ATOM 673 C C . PHE A 1 85 ? -9.040 14.291 21.061 1.00 97.19 85 PHE A C 1
ATOM 675 O O . PHE A 1 85 ? -8.308 14.750 20.182 1.00 97.19 85 PHE A O 1
ATOM 682 N N . ALA A 1 86 ? -8.741 13.159 21.706 1.00 96.00 86 ALA A N 1
ATOM 683 C CA . ALA A 1 86 ? -7.520 12.396 21.461 1.00 96.00 86 ALA A CA 1
ATOM 684 C C . ALA A 1 86 ? -7.410 11.940 19.995 1.00 96.00 86 ALA A C 1
ATOM 686 O O . ALA A 1 86 ? -6.371 12.143 19.363 1.00 96.00 86 ALA A O 1
ATOM 687 N N . PHE A 1 87 ? -8.486 11.398 19.412 1.00 94.69 87 PHE A N 1
ATOM 688 C CA . PHE A 1 87 ? -8.508 11.024 17.996 1.00 94.69 87 PHE A CA 1
ATOM 689 C C . PHE A 1 87 ? -8.339 12.225 17.071 1.00 94.69 87 PHE A C 1
ATOM 691 O O . PHE A 1 87 ? -7.609 12.121 16.087 1.00 94.69 87 PHE A O 1
ATOM 698 N N . SER A 1 88 ? -8.947 13.367 17.394 1.00 96.06 88 SER A N 1
ATOM 699 C CA . SER A 1 88 ? -8.774 14.603 16.628 1.00 96.06 88 SER A CA 1
ATOM 700 C C . SER A 1 88 ? -7.312 15.063 16.621 1.00 96.06 88 SER A C 1
ATOM 702 O O . SER A 1 88 ? -6.763 15.363 15.560 1.00 96.06 88 SER A O 1
ATOM 704 N N . VAL A 1 89 ? -6.640 15.046 17.777 1.00 96.56 89 VAL A N 1
ATOM 705 C CA . VAL A 1 89 ? -5.209 15.383 17.882 1.00 96.56 89 VAL A CA 1
ATOM 706 C C . VAL A 1 89 ? -4.348 14.37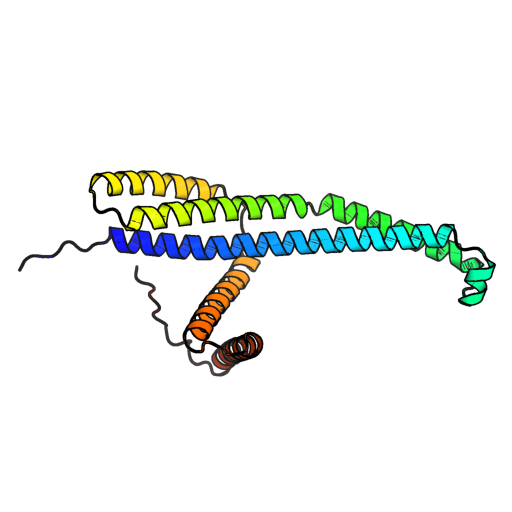7 17.113 1.00 96.56 89 VAL A C 1
ATOM 708 O O . VAL A 1 89 ? -3.480 14.776 16.335 1.00 96.56 89 VAL A O 1
ATOM 711 N N . CYS A 1 90 ? -4.610 13.073 17.252 1.00 95.44 90 CYS A N 1
ATOM 712 C CA . CYS A 1 90 ? -3.910 12.048 16.476 1.00 95.44 90 CYS A CA 1
ATOM 713 C C . CYS A 1 90 ? -4.102 12.233 14.962 1.00 95.44 90 CYS A C 1
ATOM 715 O O . CYS A 1 90 ? -3.136 12.081 14.212 1.00 95.44 90 CYS A O 1
ATOM 717 N N . SER A 1 91 ? -5.315 12.585 14.518 1.00 93.75 91 SER A N 1
ATOM 718 C CA . SER A 1 91 ? -5.619 12.888 13.114 1.00 93.75 91 SER A CA 1
ATOM 719 C C . SER A 1 91 ? -4.788 14.055 12.600 1.00 93.75 91 SER A C 1
ATOM 721 O O . SER A 1 91 ? -4.255 13.992 11.492 1.00 93.75 91 SER A O 1
ATOM 723 N N . LEU A 1 92 ? -4.687 15.111 13.410 1.00 93.44 92 LEU A N 1
ATOM 724 C CA . LEU A 1 92 ? -3.983 16.337 13.059 1.00 93.44 92 LEU A CA 1
ATOM 725 C C . LEU A 1 92 ? -2.472 16.105 12.939 1.00 93.44 92 LEU A C 1
ATOM 727 O O . LEU A 1 92 ? -1.854 16.584 11.996 1.00 93.44 92 LEU A O 1
ATOM 731 N N . ILE A 1 93 ? -1.882 15.328 13.853 1.00 95.94 93 ILE A N 1
ATOM 732 C CA . ILE A 1 93 ? -0.432 15.073 13.871 1.00 95.94 93 ILE A CA 1
ATOM 733 C C . ILE A 1 93 ? -0.004 14.086 12.774 1.00 95.94 93 ILE A C 1
ATOM 735 O O . ILE A 1 93 ? 1.097 14.193 12.240 1.00 95.94 93 ILE A O 1
ATOM 739 N N . SER A 1 94 ? -0.832 13.087 12.447 1.00 93.06 94 SER A N 1
ATOM 740 C CA . SER A 1 94 ? -0.378 11.966 11.608 1.00 93.06 94 SER A CA 1
ATOM 741 C C . SER A 1 94 ? -0.185 12.288 10.129 1.00 93.06 94 SER A C 1
ATOM 743 O O . SER A 1 94 ? 0.514 11.542 9.444 1.00 93.06 94 SER A O 1
ATOM 745 N N . ASP A 1 95 ? -0.820 13.340 9.617 1.00 94.00 95 ASP A N 1
ATOM 746 C CA . ASP A 1 95 ? -0.700 13.826 8.235 1.00 94.00 95 ASP A CA 1
ATOM 747 C C . ASP A 1 95 ? -0.717 12.722 7.142 1.00 94.00 95 ASP A C 1
ATOM 749 O O . ASP A 1 95 ? -0.102 12.808 6.072 1.00 94.00 95 ASP A O 1
ATOM 753 N N . TRP A 1 96 ? -1.440 11.622 7.407 1.00 94.75 96 TRP A N 1
ATOM 754 C CA . TRP A 1 96 ? -1.453 10.430 6.550 1.00 94.75 96 TRP A CA 1
ATOM 755 C C . TRP A 1 96 ? -2.052 10.715 5.175 1.00 94.75 96 TRP A C 1
ATOM 757 O O . TRP A 1 96 ? -1.679 10.067 4.197 1.00 94.75 96 TRP A O 1
ATOM 767 N N . LYS A 1 97 ? -2.961 11.692 5.089 1.00 94.69 97 LYS A N 1
ATOM 768 C CA . LYS A 1 97 ? -3.561 12.152 3.830 1.00 94.69 97 LYS A CA 1
ATOM 769 C C . LYS A 1 97 ? -2.497 12.784 2.929 1.00 94.69 97 LYS A C 1
ATOM 771 O O . LYS A 1 97 ? -2.399 12.418 1.756 1.00 94.69 97 LYS A O 1
ATOM 776 N N . THR A 1 98 ? -1.647 13.638 3.495 1.00 95.94 98 THR A N 1
ATOM 777 C CA . THR A 1 98 ? -0.536 14.295 2.795 1.00 95.94 98 THR A CA 1
ATOM 778 C C . THR A 1 98 ? 0.512 13.280 2.344 1.00 95.94 98 THR A C 1
ATOM 780 O O . THR A 1 98 ? 0.886 13.259 1.169 1.00 95.94 98 THR A O 1
ATOM 783 N N . GLN A 1 99 ? 0.911 12.356 3.226 1.00 95.12 99 GLN A N 1
ATOM 784 C CA . GLN A 1 99 ? 1.846 11.279 2.871 1.00 95.12 99 GLN A CA 1
ATOM 785 C C . GLN A 1 99 ? 1.291 10.385 1.756 1.00 95.12 99 GLN A C 1
ATOM 787 O O . GLN A 1 99 ? 1.971 10.125 0.762 1.00 95.12 99 GLN A O 1
ATOM 792 N N . ALA A 1 100 ? 0.031 9.956 1.874 1.00 96.38 100 ALA A N 1
ATOM 793 C CA . ALA A 1 100 ? -0.629 9.155 0.852 1.00 96.38 100 ALA A CA 1
ATOM 794 C C . ALA A 1 100 ? -0.669 9.855 -0.511 1.00 96.38 100 ALA A C 1
ATOM 796 O O . ALA A 1 100 ? -0.441 9.209 -1.537 1.00 96.38 100 ALA A O 1
ATOM 797 N N . ALA A 1 101 ? -0.962 11.159 -0.530 1.00 96.50 101 ALA A N 1
ATOM 798 C CA . ALA A 1 101 ? -0.959 11.961 -1.747 1.00 96.50 101 ALA A CA 1
ATOM 799 C C . ALA A 1 101 ? 0.449 12.063 -2.349 1.00 96.50 101 ALA A C 1
ATOM 801 O O . ALA A 1 101 ? 0.596 11.891 -3.558 1.00 96.50 101 ALA A O 1
ATOM 802 N N . GLY A 1 102 ? 1.481 12.255 -1.520 1.00 96.12 102 GLY A N 1
ATOM 803 C CA . GLY A 1 102 ? 2.882 12.252 -1.951 1.00 96.12 102 GLY A CA 1
ATOM 804 C C . GLY A 1 102 ? 3.282 10.942 -2.634 1.00 96.12 102 GLY A C 1
ATOM 805 O O . GLY A 1 102 ? 3.767 10.955 -3.766 1.00 96.12 102 GLY A O 1
ATOM 806 N N . PHE A 1 103 ? 2.996 9.800 -2.000 1.00 96.75 103 PHE A N 1
ATOM 807 C CA . PHE A 1 103 ? 3.265 8.483 -2.590 1.00 96.75 103 PHE A CA 1
ATOM 808 C C . PHE A 1 103 ? 2.408 8.203 -3.839 1.00 96.75 103 PHE A C 1
ATOM 810 O O . PHE A 1 103 ? 2.889 7.584 -4.783 1.00 96.75 103 PHE A O 1
ATOM 817 N N . GLY A 1 104 ? 1.165 8.692 -3.883 1.00 96.69 104 GLY A N 1
ATOM 818 C CA . GLY A 1 104 ? 0.289 8.551 -5.051 1.00 96.69 104 GLY A CA 1
ATOM 819 C C . GLY A 1 104 ? 0.772 9.357 -6.261 1.00 96.69 104 GLY A C 1
ATOM 820 O O . GLY A 1 104 ? 0.781 8.847 -7.379 1.00 96.69 104 GLY A O 1
ATOM 821 N N . ARG A 1 105 ? 1.245 10.593 -6.050 1.00 96.38 105 ARG A N 1
ATOM 822 C CA . ARG A 1 105 ? 1.868 11.407 -7.110 1.00 96.38 105 ARG A CA 1
ATOM 823 C C . ARG A 1 105 ? 3.142 10.746 -7.635 1.00 96.38 105 ARG A C 1
ATOM 825 O O . ARG A 1 105 ? 3.319 10.667 -8.845 1.00 96.38 105 ARG A O 1
ATOM 832 N N . ALA A 1 106 ? 3.977 10.221 -6.739 1.00 94.88 106 ALA A N 1
ATOM 833 C CA . ALA A 1 106 ? 5.169 9.457 -7.100 1.00 94.88 106 ALA A CA 1
ATOM 834 C C . ALA A 1 106 ? 4.834 8.230 -7.965 1.00 94.88 106 ALA A C 1
ATOM 836 O O . ALA A 1 106 ? 5.454 8.027 -9.006 1.00 94.88 106 ALA A O 1
ATOM 837 N N . ALA A 1 107 ? 3.815 7.451 -7.581 1.00 95.88 107 ALA A N 1
ATOM 838 C CA . ALA A 1 107 ? 3.341 6.317 -8.374 1.00 95.88 107 ALA A CA 1
ATOM 839 C C . ALA A 1 107 ? 2.857 6.748 -9.768 1.00 95.88 107 ALA A C 1
ATOM 841 O O . ALA A 1 107 ? 3.235 6.135 -10.762 1.00 95.88 107 ALA A O 1
ATOM 842 N N . ASN A 1 108 ? 2.085 7.835 -9.865 1.00 95.56 108 ASN A N 1
ATOM 843 C CA . ASN A 1 108 ? 1.610 8.358 -11.150 1.00 95.56 108 ASN A CA 1
ATOM 844 C C . ASN A 1 108 ? 2.762 8.809 -12.060 1.00 95.56 108 ASN A C 1
ATOM 846 O O . ASN A 1 108 ? 2.741 8.523 -13.256 1.00 95.56 108 ASN A O 1
ATOM 850 N N . LEU A 1 109 ? 3.783 9.467 -11.500 1.00 93.94 109 LEU A N 1
ATOM 851 C CA . LEU A 1 109 ? 4.988 9.846 -12.241 1.00 93.94 109 LEU A CA 1
ATOM 852 C C . LEU A 1 109 ? 5.738 8.611 -12.756 1.00 93.94 109 LEU A C 1
ATOM 854 O O . LEU A 1 109 ? 6.071 8.556 -13.936 1.00 93.94 109 LEU A O 1
ATOM 858 N N . LEU A 1 110 ? 5.937 7.593 -11.913 1.00 92.81 110 LEU A N 1
ATOM 859 C CA . LEU A 1 110 ? 6.579 6.337 -12.319 1.00 92.81 110 LEU A CA 1
ATOM 860 C C . LEU A 1 110 ? 5.765 5.577 -13.375 1.00 92.81 110 LEU A C 1
ATOM 862 O O . LEU A 1 110 ? 6.344 4.996 -14.290 1.00 92.81 110 LEU A O 1
ATOM 866 N N . ASN A 1 111 ? 4.433 5.603 -13.286 1.00 94.31 111 ASN A N 1
ATOM 867 C CA . ASN A 1 111 ? 3.549 5.034 -14.304 1.00 94.31 111 ASN A CA 1
ATOM 868 C C . ASN A 1 111 ? 3.705 5.750 -15.646 1.00 94.31 111 ASN A C 1
ATOM 870 O O . ASN A 1 111 ? 3.842 5.086 -16.672 1.00 94.31 111 ASN A O 1
ATOM 874 N N . LYS A 1 112 ? 3.744 7.089 -15.637 1.00 92.81 112 LYS A N 1
ATOM 875 C CA . LYS A 1 112 ? 3.981 7.886 -16.846 1.00 92.81 112 LYS A CA 1
ATOM 876 C C . LYS A 1 112 ? 5.333 7.543 -17.478 1.00 92.81 112 LYS A C 1
ATOM 878 O O . LYS A 1 112 ? 5.387 7.274 -18.671 1.00 92.81 112 LYS A O 1
ATOM 883 N N . MET A 1 113 ? 6.394 7.448 -16.675 1.00 89.88 113 MET A N 1
ATOM 884 C CA . MET A 1 113 ? 7.718 7.031 -17.158 1.00 89.88 113 MET A CA 1
ATOM 885 C C . MET A 1 113 ? 7.703 5.632 -17.764 1.00 89.88 113 MET A C 1
ATOM 887 O O . MET A 1 113 ? 8.247 5.418 -18.839 1.00 89.88 113 MET A O 1
ATOM 891 N N . LYS A 1 114 ? 7.054 4.675 -17.094 1.00 90.38 114 LYS A N 1
ATOM 892 C CA . LYS A 1 114 ? 6.940 3.305 -17.596 1.00 90.38 114 LYS A CA 1
ATOM 893 C C . LYS A 1 114 ? 6.202 3.254 -18.939 1.00 90.38 114 LYS A C 1
ATOM 895 O O . LYS A 1 114 ? 6.602 2.482 -19.806 1.00 90.38 114 LYS A O 1
ATOM 900 N N . ALA A 1 115 ? 5.147 4.053 -19.106 1.00 90.19 115 ALA A N 1
ATOM 901 C CA . ALA A 1 115 ? 4.411 4.150 -20.364 1.00 90.19 115 ALA A CA 1
ATOM 902 C C . ALA A 1 115 ? 5.290 4.731 -21.485 1.00 90.19 115 ALA A C 1
ATOM 904 O O . ALA A 1 115 ? 5.416 4.108 -22.536 1.00 90.19 115 ALA A O 1
ATOM 905 N N . GLU A 1 116 ? 5.986 5.843 -21.221 1.00 87.19 116 GLU A N 1
ATOM 906 C CA . GLU A 1 116 ? 6.912 6.464 -22.181 1.00 87.19 116 GLU A CA 1
ATOM 907 C C . GLU A 1 116 ? 8.065 5.530 -22.587 1.00 87.19 116 GLU A C 1
ATOM 909 O O . GLU A 1 116 ? 8.462 5.500 -23.753 1.00 87.19 116 GLU A O 1
ATOM 914 N N . SER A 1 117 ? 8.598 4.745 -21.646 1.00 83.94 117 SER A N 1
ATOM 915 C CA . SER A 1 117 ? 9.622 3.733 -21.929 1.00 83.94 117 SER A CA 1
ATOM 916 C C . SER A 1 117 ? 9.094 2.598 -22.812 1.00 83.94 117 SER A C 1
ATOM 918 O O . SER A 1 117 ? 9.824 2.087 -23.660 1.00 83.94 117 SER A O 1
ATOM 920 N N . GLY A 1 118 ? 7.830 2.202 -22.632 1.00 81.19 118 GLY A N 1
ATOM 921 C CA . GLY A 1 118 ? 7.198 1.141 -23.420 1.00 81.19 118 GLY A CA 1
ATOM 922 C C . GLY A 1 118 ? 6.937 1.535 -24.875 1.00 81.19 118 GLY A C 1
ATOM 923 O O . GLY A 1 118 ? 7.080 0.700 -25.766 1.00 81.19 118 GLY A O 1
ATOM 924 N N . GLU A 1 119 ? 6.597 2.801 -25.130 1.00 80.75 119 GLU A N 1
ATOM 925 C CA . GLU A 1 119 ? 6.393 3.322 -26.489 1.00 80.75 119 GLU A CA 1
ATOM 926 C C . GLU A 1 119 ? 7.703 3.374 -27.285 1.00 80.75 119 GLU A C 1
ATOM 928 O O . GLU A 1 119 ? 7.731 3.008 -28.459 1.00 80.75 119 GLU A O 1
ATOM 933 N N . LYS A 1 120 ? 8.806 3.761 -26.633 1.00 70.75 120 LYS A N 1
ATOM 934 C CA . LYS A 1 120 ? 10.110 3.955 -27.287 1.00 70.75 120 LYS A CA 1
ATOM 935 C C . LYS A 1 120 ? 10.894 2.672 -27.548 1.00 70.75 120 LYS A C 1
ATOM 937 O O . LYS A 1 120 ? 11.751 2.667 -28.419 1.00 70.75 120 LYS A O 1
ATOM 942 N N . SER A 1 121 ? 10.580 1.573 -26.861 1.00 68.44 121 SER A N 1
ATOM 943 C CA . SER A 1 121 ? 11.226 0.273 -27.106 1.00 68.44 121 SER A CA 1
ATOM 944 C C . SER A 1 121 ? 10.956 -0.302 -28.508 1.00 68.44 121 SER A C 1
ATOM 946 O O . SER A 1 121 ? 11.538 -1.325 -28.856 1.00 68.44 121 SER A O 1
ATOM 948 N N . LYS A 1 122 ? 10.058 0.303 -29.295 1.00 70.00 122 LYS A N 1
ATOM 949 C CA . LYS A 1 122 ? 9.712 -0.132 -30.658 1.00 70.00 122 LYS A CA 1
ATOM 950 C C . LYS A 1 122 ? 10.414 0.667 -31.756 1.00 70.00 122 LYS A C 1
ATOM 952 O O . LYS A 1 122 ? 10.139 0.433 -32.929 1.00 70.00 122 LYS A O 1
ATOM 957 N N . ALA A 1 123 ? 11.241 1.633 -31.379 1.00 66.69 123 ALA A N 1
ATOM 958 C CA . ALA A 1 123 ? 11.765 2.624 -32.291 1.00 66.69 123 ALA A CA 1
ATOM 959 C C . ALA A 1 123 ? 13.277 2.409 -32.486 1.00 66.69 123 ALA A C 1
ATOM 961 O O . ALA A 1 123 ? 14.026 2.306 -31.516 1.00 66.69 123 ALA A O 1
ATOM 962 N N . ASP A 1 124 ? 13.680 2.211 -33.744 1.00 71.19 124 ASP A N 1
ATOM 963 C CA . ASP A 1 124 ? 14.976 1.628 -34.139 1.00 71.19 124 ASP A CA 1
ATOM 964 C C . ASP A 1 124 ? 15.977 2.692 -34.635 1.00 71.19 124 ASP A C 1
ATOM 966 O O . ASP A 1 124 ? 17.004 2.384 -35.242 1.00 71.19 124 ASP A O 1
ATOM 970 N N . SER A 1 125 ? 15.672 3.981 -34.436 1.00 81.19 125 SER A N 1
ATOM 971 C CA . SER A 1 125 ? 16.492 5.064 -34.980 1.00 81.19 125 SER A CA 1
ATOM 972 C C . SER A 1 125 ? 17.607 5.490 -34.018 1.00 81.19 125 SER A C 1
ATOM 974 O O . SER A 1 125 ? 17.446 5.607 -32.802 1.00 81.19 125 SER A O 1
ATOM 976 N N . GLN A 1 126 ? 18.776 5.800 -34.577 1.00 77.50 126 GLN A N 1
ATOM 977 C CA . GLN A 1 126 ? 19.950 6.228 -33.811 1.00 77.50 126 GLN A CA 1
ATOM 978 C C . GLN A 1 126 ? 19.734 7.563 -33.059 1.00 77.50 126 GLN A C 1
ATOM 980 O O . GLN A 1 126 ? 20.386 7.825 -32.044 1.00 77.50 126 GLN A O 1
ATOM 985 N N . GLU A 1 127 ? 18.806 8.406 -33.522 1.00 80.12 127 GLU A N 1
ATOM 986 C CA . GLU A 1 127 ? 18.415 9.648 -32.841 1.00 80.12 127 GLU A CA 1
ATOM 987 C C . GLU A 1 127 ? 17.622 9.382 -31.552 1.00 80.12 127 GLU A C 1
ATOM 989 O O . GLU A 1 127 ? 17.788 10.099 -30.559 1.00 80.12 127 GLU A O 1
ATOM 994 N N . GLU A 1 128 ? 16.829 8.310 -31.508 1.00 79.75 128 GLU A N 1
ATOM 995 C CA . GLU A 1 128 ? 16.048 7.934 -30.326 1.00 79.75 128 GLU A CA 1
ATOM 996 C C . GLU A 1 128 ? 16.936 7.467 -29.178 1.00 79.75 128 GLU A C 1
ATOM 998 O O . GLU A 1 128 ? 16.655 7.784 -28.021 1.00 79.75 128 GLU A O 1
ATOM 1003 N N . VAL A 1 129 ? 18.065 6.819 -29.479 1.00 76.75 129 VAL A N 1
ATOM 1004 C CA . VAL A 1 129 ? 19.046 6.396 -28.468 1.00 76.75 129 VAL A CA 1
ATOM 1005 C C . VAL A 1 129 ? 19.608 7.598 -27.699 1.00 76.75 129 VAL A C 1
ATOM 1007 O O . VAL A 1 129 ? 19.700 7.562 -26.470 1.00 76.75 129 VAL A O 1
ATOM 1010 N N . LYS A 1 130 ? 19.921 8.706 -28.387 1.00 81.25 130 LYS A N 1
ATOM 1011 C CA . LYS A 1 130 ? 20.386 9.941 -27.727 1.00 81.25 130 LYS A CA 1
ATOM 1012 C C . LYS A 1 130 ? 19.293 10.562 -26.856 1.00 81.25 130 LYS A C 1
ATOM 1014 O O . LYS A 1 130 ? 19.563 10.984 -25.733 1.00 81.25 130 LYS A O 1
ATOM 1019 N N . GLN A 1 131 ? 18.048 10.573 -27.335 1.00 83.50 131 GLN A N 1
ATOM 1020 C CA . GLN A 1 131 ? 16.916 11.060 -26.541 1.00 83.50 131 GLN A CA 1
ATOM 1021 C C . GLN A 1 131 ? 16.654 10.197 -25.299 1.00 83.50 131 GLN A C 1
ATOM 1023 O O . GLN A 1 131 ? 16.251 10.724 -24.262 1.00 83.50 131 GLN A O 1
ATOM 1028 N N . LEU A 1 132 ? 16.873 8.881 -25.381 1.00 78.75 132 LEU A N 1
ATOM 1029 C CA . LEU A 1 132 ? 16.733 7.969 -24.245 1.00 78.75 132 LEU A CA 1
ATOM 1030 C C . LEU A 1 132 ? 17.758 8.264 -23.146 1.00 78.75 132 LEU A C 1
ATOM 1032 O O . LEU A 1 132 ? 17.393 8.256 -21.973 1.00 78.75 132 LEU A O 1
ATOM 1036 N N . GLN A 1 133 ? 19.003 8.595 -23.501 1.00 80.44 133 GLN A N 1
ATOM 1037 C CA . GLN A 1 133 ? 20.028 8.966 -22.517 1.00 80.44 133 GLN A CA 1
ATOM 1038 C C . GLN A 1 133 ? 19.672 10.253 -21.763 1.00 80.44 133 GLN A C 1
ATOM 1040 O O . GLN A 1 133 ? 19.779 10.295 -20.538 1.00 80.44 133 GLN A O 1
ATOM 1045 N N . ILE A 1 134 ? 19.181 11.279 -22.469 1.00 85.50 134 ILE A N 1
ATOM 1046 C CA . ILE A 1 134 ? 18.728 12.534 -21.842 1.00 85.50 134 ILE A CA 1
ATOM 1047 C C . ILE A 1 134 ? 17.576 12.252 -20.869 1.00 85.50 134 ILE A C 1
ATOM 1049 O O . ILE A 1 134 ? 17.614 12.678 -19.713 1.00 85.50 134 ILE A O 1
ATOM 1053 N N . LYS A 1 135 ? 16.589 11.460 -21.306 1.00 83.50 135 LYS A N 1
ATOM 1054 C CA . LYS A 1 135 ? 15.464 11.049 -20.455 1.00 83.50 135 LYS A CA 1
ATOM 1055 C C . LYS A 1 135 ? 15.909 10.234 -19.243 1.00 83.50 135 LYS A C 1
ATOM 1057 O O . LYS A 1 135 ? 15.362 10.421 -18.163 1.00 83.50 135 LYS A O 1
ATOM 1062 N N . ALA A 1 136 ? 16.910 9.365 -19.381 1.00 81.56 136 ALA A N 1
ATOM 1063 C CA . ALA A 1 136 ? 17.433 8.580 -18.263 1.00 81.56 136 ALA A CA 1
ATOM 1064 C C . ALA A 1 136 ? 18.015 9.472 -17.151 1.00 81.56 136 ALA A C 1
ATOM 1066 O O . ALA A 1 136 ? 17.795 9.201 -15.967 1.00 81.56 136 ALA A O 1
ATOM 1067 N N . VAL A 1 137 ? 18.698 10.564 -17.513 1.00 86.00 137 VAL A N 1
ATOM 1068 C CA . VAL A 1 137 ? 19.186 11.563 -16.546 1.00 86.00 137 VAL A CA 1
ATOM 1069 C C . VAL A 1 137 ? 18.015 12.271 -15.862 1.00 86.00 137 VAL A C 1
ATOM 1071 O O . VAL A 1 137 ? 17.991 12.377 -14.635 1.00 86.00 137 VAL A O 1
ATOM 1074 N N . GLU A 1 138 ? 17.005 12.685 -16.628 1.00 87.50 138 GL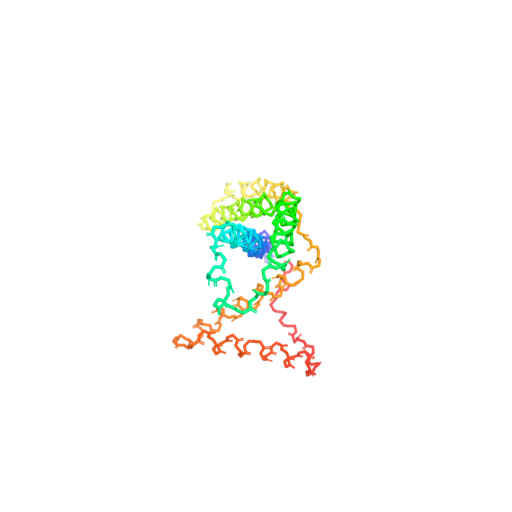U A N 1
ATOM 1075 C CA . GLU A 1 138 ? 15.767 13.269 -16.093 1.00 87.50 138 GLU A CA 1
ATOM 1076 C C . GLU A 1 138 ? 15.073 12.325 -15.099 1.00 87.50 138 GLU A C 1
ATOM 1078 O O . GLU A 1 138 ? 14.671 12.728 -14.003 1.00 87.50 138 GLU A O 1
ATOM 1083 N N . TYR A 1 139 ? 14.992 11.039 -15.440 1.00 85.69 139 TYR A N 1
ATOM 1084 C CA . TYR A 1 139 ? 14.411 10.011 -14.584 1.00 85.69 139 TYR A CA 1
ATOM 1085 C C . TYR A 1 139 ? 15.206 9.834 -13.294 1.00 85.69 139 TYR A C 1
ATOM 1087 O O . TYR A 1 139 ? 14.601 9.732 -12.226 1.00 85.69 139 TYR A O 1
ATOM 1095 N N . ALA A 1 140 ? 16.539 9.854 -13.351 1.00 85.31 140 ALA A N 1
ATOM 1096 C CA . ALA A 1 140 ? 17.373 9.791 -12.155 1.00 85.31 140 ALA A CA 1
ATOM 1097 C C . ALA A 1 140 ? 17.098 10.975 -11.211 1.00 85.31 140 ALA A C 1
ATOM 1099 O O . ALA A 1 140 ? 16.932 10.774 -10.006 1.00 85.31 140 ALA A O 1
ATOM 1100 N N . VAL A 1 141 ? 16.972 12.192 -11.752 1.00 89.69 141 VAL A N 1
ATOM 1101 C CA . VAL A 1 141 ? 16.632 13.392 -10.970 1.00 89.69 141 VAL A CA 1
ATOM 1102 C C . VAL A 1 141 ? 15.258 13.250 -10.318 1.00 89.69 141 VAL A C 1
ATOM 1104 O O . VAL A 1 141 ? 15.116 13.487 -9.118 1.00 89.69 141 VAL A O 1
ATOM 1107 N N . ILE A 1 142 ? 14.246 12.812 -11.069 1.00 89.50 142 ILE A N 1
ATOM 1108 C CA . ILE A 1 142 ? 12.893 12.642 -10.529 1.00 89.50 142 ILE A CA 1
ATOM 1109 C C . ILE A 1 142 ? 12.869 11.561 -9.445 1.00 89.50 142 ILE A C 1
ATOM 1111 O O . ILE A 1 142 ? 12.285 11.794 -8.390 1.00 89.50 142 ILE A O 1
ATOM 1115 N N . VAL A 1 143 ? 13.532 10.418 -9.663 1.00 88.50 143 VAL A N 1
ATOM 1116 C CA . VAL A 1 143 ? 13.627 9.324 -8.679 1.00 88.50 143 VAL A CA 1
ATOM 1117 C C . VAL A 1 143 ? 14.284 9.799 -7.382 1.00 88.50 143 VAL A C 1
ATOM 1119 O O . VAL A 1 143 ? 13.809 9.449 -6.302 1.00 88.50 143 VAL A O 1
ATOM 1122 N N . ASN A 1 144 ? 15.323 10.632 -7.472 1.00 89.12 144 ASN A N 1
ATOM 1123 C CA . ASN A 1 144 ? 15.989 11.208 -6.301 1.00 89.12 144 ASN A CA 1
ATOM 1124 C C . ASN A 1 144 ? 15.099 12.190 -5.522 1.00 89.12 144 ASN A C 1
ATOM 1126 O O . ASN A 1 144 ? 15.261 12.332 -4.311 1.00 89.12 144 ASN A O 1
ATOM 1130 N N . ASN A 1 145 ? 14.132 12.819 -6.195 1.00 93.19 145 ASN A N 1
ATOM 1131 C CA . ASN A 1 145 ? 13.165 13.736 -5.590 1.00 93.19 145 ASN A CA 1
ATOM 1132 C C . ASN A 1 145 ? 11.906 13.037 -5.045 1.00 93.19 145 ASN A C 1
ATOM 1134 O O . ASN A 1 145 ? 11.028 13.697 -4.483 1.00 93.19 145 ASN A O 1
ATOM 1138 N N . LEU A 1 146 ? 11.780 11.715 -5.198 1.00 93.75 146 LEU A N 1
ATOM 1139 C CA . LEU A 1 146 ? 10.626 10.983 -4.680 1.00 93.75 146 LEU A CA 1
ATOM 1140 C C . LEU A 1 146 ? 10.640 10.911 -3.143 1.00 93.75 146 LEU A C 1
ATOM 1142 O O . LEU A 1 146 ? 11.705 10.874 -2.519 1.00 93.75 146 LEU A O 1
ATOM 1146 N N . PRO A 1 147 ? 9.458 10.820 -2.501 1.00 94.69 147 PRO A N 1
ATOM 1147 C CA . PRO A 1 147 ? 9.385 10.660 -1.057 1.00 94.69 147 PRO A CA 1
ATOM 1148 C C . PRO A 1 147 ? 10.135 9.398 -0.617 1.00 94.69 147 PRO A C 1
ATOM 1150 O O . PRO A 1 147 ? 9.949 8.314 -1.184 1.00 94.69 147 PRO A O 1
ATOM 1153 N N . LYS A 1 148 ? 10.995 9.556 0.398 1.00 94.31 148 LYS A N 1
ATOM 1154 C CA . LYS A 1 148 ? 11.874 8.494 0.901 1.00 94.31 148 LYS A CA 1
ATOM 1155 C C . LYS A 1 148 ? 11.051 7.325 1.440 1.00 94.31 148 LYS A C 1
ATOM 1157 O O . LYS A 1 148 ? 10.171 7.501 2.281 1.00 94.31 148 LYS A O 1
ATOM 1162 N N . ILE A 1 149 ? 11.375 6.119 0.982 1.00 93.38 149 ILE A N 1
ATOM 1163 C CA . ILE A 1 149 ? 10.747 4.886 1.461 1.00 93.38 149 ILE A CA 1
ATOM 1164 C C . ILE A 1 149 ? 11.464 4.432 2.744 1.00 93.38 149 ILE A C 1
ATOM 1166 O O . ILE A 1 149 ? 12.692 4.312 2.740 1.00 93.38 149 ILE A O 1
ATOM 1170 N N . PRO A 1 150 ? 10.741 4.121 3.834 1.00 92.00 150 PRO A N 1
ATOM 1171 C CA . PRO A 1 150 ? 11.357 3.566 5.034 1.00 92.00 150 PRO A CA 1
AT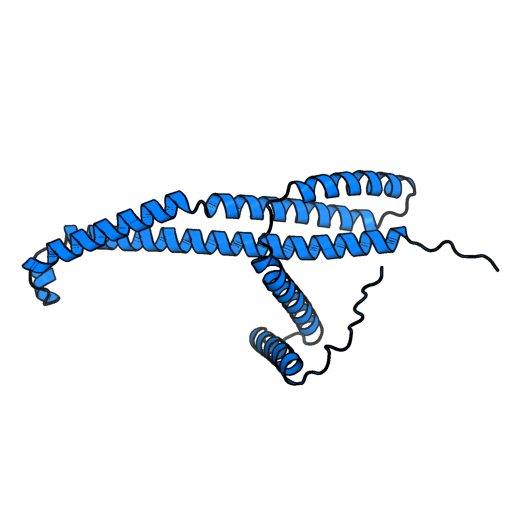OM 1172 C C . PRO A 1 150 ? 12.050 2.225 4.739 1.00 92.00 150 PRO A C 1
ATOM 1174 O O . PRO A 1 150 ? 11.418 1.296 4.232 1.00 92.00 150 PRO A O 1
ATOM 1177 N N . GLN A 1 151 ? 13.327 2.077 5.114 1.00 91.25 151 GLN A N 1
ATOM 1178 C CA . GLN A 1 151 ? 14.109 0.857 4.831 1.00 91.25 151 GLN A CA 1
ATOM 1179 C C . GLN A 1 151 ? 13.463 -0.418 5.398 1.00 91.25 151 GLN A C 1
ATOM 1181 O O . GLN A 1 151 ? 13.416 -1.449 4.726 1.00 91.25 151 GLN A O 1
ATOM 1186 N N . LYS A 1 152 ? 12.887 -0.338 6.608 1.00 90.38 152 LYS A N 1
ATOM 1187 C CA . LYS A 1 152 ? 12.175 -1.462 7.245 1.00 90.38 152 LYS A CA 1
ATOM 1188 C C . LYS A 1 152 ? 10.995 -1.953 6.402 1.00 90.38 152 LYS A C 1
ATOM 1190 O O . LYS A 1 152 ? 10.723 -3.150 6.345 1.00 90.38 152 LYS A O 1
ATOM 1195 N N . GLU A 1 153 ? 10.291 -1.037 5.738 1.00 92.00 153 GLU A N 1
ATOM 1196 C CA . GLU A 1 153 ? 9.149 -1.385 4.893 1.00 92.00 153 GLU A CA 1
ATOM 1197 C C . GLU A 1 153 ? 9.585 -1.836 3.499 1.00 92.00 153 GLU A C 1
ATOM 1199 O O . GLU A 1 153 ? 8.934 -2.700 2.914 1.00 92.00 153 GLU A O 1
ATOM 1204 N N . PHE A 1 154 ? 10.716 -1.334 2.998 1.00 93.00 154 PHE A N 1
ATOM 1205 C CA . PHE A 1 154 ? 11.222 -1.664 1.669 1.00 93.00 154 PHE A CA 1
ATOM 1206 C C . PHE A 1 154 ? 11.406 -3.174 1.461 1.00 93.00 154 PHE A C 1
ATOM 1208 O O . PHE A 1 154 ? 10.887 -3.727 0.492 1.00 93.00 154 PHE A O 1
ATOM 1215 N N . HIS A 1 155 ? 12.062 -3.878 2.390 1.00 91.50 155 HIS A N 1
ATOM 1216 C CA . HIS A 1 155 ? 12.254 -5.332 2.277 1.00 91.50 155 HIS A CA 1
ATOM 1217 C C . HIS A 1 155 ? 10.926 -6.100 2.285 1.00 91.50 155 HIS A C 1
ATOM 1219 O O . HIS A 1 155 ? 10.717 -7.021 1.488 1.00 91.50 155 HIS A O 1
ATOM 1225 N N . LYS A 1 156 ? 9.987 -5.687 3.142 1.00 91.88 156 LYS A N 1
ATOM 1226 C CA . LYS A 1 156 ? 8.651 -6.287 3.206 1.00 91.88 156 LYS A CA 1
ATOM 1227 C C . LYS A 1 156 ? 7.866 -6.047 1.914 1.00 91.88 156 LYS A C 1
ATOM 1229 O O . LYS A 1 156 ? 7.213 -6.953 1.411 1.00 91.88 156 LYS A O 1
ATOM 1234 N N . LEU A 1 157 ? 7.941 -4.851 1.344 1.00 93.44 157 LEU A N 1
ATOM 1235 C CA . LEU A 1 157 ? 7.231 -4.523 0.108 1.00 93.44 157 LEU A CA 1
ATOM 1236 C C . LEU A 1 157 ? 7.880 -5.188 -1.114 1.00 93.44 157 LEU A C 1
ATOM 1238 O O . LEU A 1 157 ? 7.166 -5.674 -1.987 1.00 93.44 157 LEU A O 1
ATOM 1242 N N . LYS A 1 158 ? 9.212 -5.326 -1.131 1.00 92.25 158 LYS A N 1
ATOM 1243 C CA . LYS A 1 158 ? 9.949 -6.087 -2.153 1.00 92.25 158 LYS A CA 1
ATOM 1244 C C . LYS A 1 158 ? 9.525 -7.557 -2.179 1.00 92.25 158 LYS A C 1
ATOM 1246 O O . LYS A 1 158 ? 9.284 -8.101 -3.254 1.00 92.25 158 LYS A O 1
ATOM 1251 N N . THR A 1 159 ? 9.385 -8.199 -1.017 1.00 91.44 159 THR A N 1
ATOM 1252 C CA . THR A 1 159 ? 8.901 -9.593 -0.957 1.00 91.44 159 THR A CA 1
ATOM 1253 C C . THR A 1 159 ? 7.448 -9.714 -1.415 1.00 91.44 159 THR A C 1
ATOM 1255 O O . THR A 1 159 ? 7.126 -10.632 -2.165 1.00 91.44 159 THR A O 1
ATOM 1258 N N . LEU A 1 160 ? 6.581 -8.764 -1.052 1.00 90.88 160 LEU A N 1
ATOM 1259 C CA . LEU A 1 160 ? 5.198 -8.724 -1.542 1.00 90.88 160 LEU A CA 1
ATOM 1260 C C . LEU A 1 160 ? 5.113 -8.533 -3.062 1.00 90.88 160 LEU A C 1
ATOM 1262 O O . LEU A 1 160 ? 4.291 -9.184 -3.703 1.00 90.88 160 LEU A O 1
ATOM 1266 N N . HIS A 1 161 ? 5.969 -7.694 -3.649 1.00 93.25 161 HIS A N 1
ATOM 1267 C CA . HIS A 1 161 ? 6.045 -7.529 -5.100 1.00 93.25 161 HIS A CA 1
ATOM 1268 C C . HIS A 1 161 ? 6.469 -8.830 -5.797 1.00 93.25 161 HIS A C 1
ATOM 1270 O O . HIS A 1 161 ? 5.802 -9.254 -6.737 1.00 93.25 161 HIS A O 1
ATOM 1276 N N . LYS A 1 162 ? 7.498 -9.525 -5.289 1.00 92.00 162 LYS A N 1
ATOM 1277 C CA . LYS A 1 162 ? 7.894 -10.844 -5.816 1.00 92.00 162 LYS A CA 1
ATOM 1278 C C . LYS A 1 162 ? 6.748 -11.860 -5.747 1.00 92.00 162 LYS A C 1
ATOM 1280 O O . LYS A 1 162 ? 6.471 -12.526 -6.738 1.00 92.00 162 LYS A O 1
ATOM 1285 N N . ARG A 1 163 ? 6.024 -11.915 -4.621 1.00 91.69 163 ARG A N 1
ATOM 1286 C CA . ARG A 1 163 ? 4.831 -12.771 -4.474 1.00 91.69 163 ARG A CA 1
ATOM 1287 C C . ARG A 1 163 ? 3.737 -12.421 -5.482 1.00 91.69 163 ARG A C 1
ATOM 1289 O O . ARG A 1 163 ? 3.083 -13.318 -5.995 1.00 91.69 163 ARG A O 1
ATOM 1296 N N . ARG A 1 164 ? 3.534 -11.130 -5.772 1.00 91.94 164 ARG A N 1
ATOM 1297 C CA . ARG A 1 164 ? 2.574 -10.678 -6.792 1.00 91.94 164 ARG A CA 1
ATOM 1298 C C . ARG A 1 164 ? 2.980 -11.157 -8.187 1.00 91.94 164 ARG A C 1
ATOM 1300 O O . ARG A 1 164 ? 2.117 -11.628 -8.914 1.00 91.94 164 ARG A O 1
ATOM 1307 N N . ILE A 1 165 ? 4.263 -11.066 -8.538 1.00 92.62 165 ILE A N 1
ATOM 1308 C CA . ILE A 1 165 ? 4.772 -11.567 -9.825 1.00 92.62 165 ILE A CA 1
ATOM 1309 C C . ILE A 1 165 ? 4.565 -13.079 -9.934 1.00 92.62 165 ILE A C 1
ATOM 1311 O O . ILE A 1 165 ? 4.035 -13.541 -10.939 1.00 92.62 165 ILE A O 1
ATOM 1315 N N . GLU A 1 166 ? 4.934 -13.847 -8.906 1.00 92.75 166 GLU A N 1
ATOM 1316 C CA . GLU A 1 166 ? 4.750 -15.305 -8.915 1.00 92.75 166 GLU A CA 1
ATOM 1317 C C . GLU A 1 166 ? 3.268 -15.684 -9.021 1.00 92.75 166 GLU A C 1
ATOM 1319 O O . GLU A 1 166 ? 2.916 -16.566 -9.798 1.00 92.75 166 GLU A O 1
ATOM 1324 N N . LEU A 1 167 ? 2.389 -14.975 -8.307 1.00 93.88 167 LEU A N 1
ATOM 1325 C CA . LEU A 1 167 ? 0.946 -15.186 -8.398 1.00 93.88 167 LEU A CA 1
ATOM 1326 C C . LEU A 1 167 ? 0.420 -14.898 -9.806 1.00 93.88 167 LEU A C 1
ATOM 1328 O O . LEU A 1 167 ? -0.355 -15.696 -10.328 1.00 93.88 167 LEU A O 1
ATOM 1332 N N . ASN A 1 168 ? 0.850 -13.799 -10.432 1.00 91.69 168 ASN A N 1
ATOM 1333 C CA . ASN A 1 168 ? 0.479 -13.488 -11.812 1.00 91.69 168 ASN A CA 1
ATOM 1334 C C . ASN A 1 168 ? 0.957 -14.593 -12.765 1.00 91.69 168 ASN A C 1
ATOM 1336 O O . ASN A 1 168 ? 0.151 -15.119 -13.525 1.00 91.69 168 ASN A O 1
ATOM 1340 N N . ARG A 1 169 ? 2.214 -15.037 -12.634 1.00 93.62 169 ARG A N 1
ATOM 1341 C CA . ARG A 1 169 ? 2.771 -16.146 -13.424 1.00 93.62 169 ARG A CA 1
ATOM 1342 C C . ARG A 1 169 ? 1.979 -17.444 -13.238 1.00 93.62 169 ARG A C 1
ATOM 1344 O O . ARG A 1 169 ? 1.705 -18.140 -14.205 1.00 93.62 169 ARG A O 1
ATOM 1351 N N . MET A 1 170 ? 1.581 -17.782 -12.011 1.00 93.56 170 MET A N 1
ATOM 1352 C CA . MET A 1 170 ? 0.745 -18.965 -11.762 1.00 93.56 170 MET A CA 1
ATOM 1353 C C . MET A 1 170 ? -0.666 -18.816 -12.335 1.00 93.56 170 MET A C 1
ATOM 1355 O O . MET A 1 170 ? -1.243 -19.802 -12.780 1.00 93.56 170 MET A O 1
ATOM 1359 N N . THR A 1 171 ? -1.213 -17.601 -12.334 1.00 94.94 171 THR A N 1
ATOM 1360 C CA . THR A 1 171 ? -2.536 -17.318 -12.911 1.00 94.94 171 THR A CA 1
ATOM 1361 C C . THR A 1 171 ? -2.517 -17.484 -14.431 1.00 94.94 171 THR A C 1
ATOM 1363 O O . THR A 1 171 ? -3.478 -17.992 -14.996 1.00 94.94 171 THR A O 1
ATOM 1366 N N . GLU A 1 172 ? -1.411 -17.116 -15.081 1.00 95.44 172 GLU A N 1
ATOM 1367 C CA . GLU A 1 172 ? -1.196 -17.338 -16.516 1.00 95.44 172 GLU A CA 1
ATOM 1368 C C . GLU A 1 172 ? -1.063 -18.829 -16.861 1.00 95.44 172 GLU A C 1
ATOM 1370 O O . GLU A 1 172 ? -1.617 -19.276 -17.861 1.00 95.44 172 GLU A O 1
ATOM 1375 N N . ILE A 1 173 ? -0.366 -19.612 -16.027 1.00 95.50 173 ILE A N 1
ATOM 1376 C CA . ILE A 1 173 ? -0.176 -21.059 -16.248 1.00 95.50 173 ILE A CA 1
ATOM 1377 C C . ILE A 1 173 ? -1.473 -21.848 -16.003 1.00 95.50 173 ILE A C 1
ATOM 1379 O O . ILE A 1 173 ? -1.741 -22.821 -16.704 1.00 95.50 173 ILE A O 1
ATOM 1383 N N . TYR A 1 174 ? -2.275 -21.444 -15.013 1.00 95.38 174 TYR A N 1
ATOM 1384 C CA . TYR A 1 174 ? -3.497 -22.144 -14.605 1.00 95.38 174 TYR A CA 1
ATOM 1385 C C . TYR A 1 174 ? -4.733 -21.235 -14.727 1.00 95.38 174 TYR A C 1
ATOM 1387 O O . TYR A 1 174 ? -5.306 -20.830 -13.704 1.00 95.38 174 TYR A O 1
ATOM 1395 N N . PRO A 1 175 ? -5.168 -20.905 -15.960 1.00 93.12 175 PRO A N 1
ATOM 1396 C CA . PRO A 1 175 ? -6.355 -20.085 -16.166 1.00 93.12 175 PRO A CA 1
ATOM 1397 C C . PRO A 1 175 ? -7.597 -20.784 -15.588 1.00 93.12 175 PRO A C 1
ATOM 1399 O O . PRO A 1 175 ? -7.783 -21.987 -15.748 1.00 93.12 175 PRO A O 1
ATOM 1402 N N . GLY A 1 176 ? -8.448 -20.032 -14.884 1.00 93.06 176 GLY A N 1
ATOM 1403 C CA . GLY A 1 176 ? -9.674 -20.550 -14.253 1.00 93.06 176 GLY A CA 1
ATOM 1404 C C . GLY A 1 176 ? -9.505 -21.085 -12.825 1.00 93.06 176 GLY A C 1
ATOM 1405 O O . GLY A 1 176 ? -10.496 -21.415 -12.176 1.00 93.06 176 GLY A O 1
ATOM 1406 N N . SER A 1 177 ? -8.280 -21.127 -12.294 1.00 94.56 177 SER A N 1
ATOM 1407 C CA . SER A 1 177 ? -8.052 -21.476 -10.889 1.00 94.56 177 SER A CA 1
ATOM 1408 C C . SER A 1 177 ? -8.518 -20.363 -9.939 1.00 94.56 177 SER A C 1
ATOM 1410 O O . SER A 1 177 ? -8.423 -19.170 -10.238 1.00 94.56 177 SER A O 1
ATOM 1412 N N . SER A 1 178 ? -9.002 -20.740 -8.751 1.00 95.75 178 SER A N 1
ATOM 1413 C CA . SER A 1 178 ? -9.394 -19.770 -7.726 1.00 95.75 178 SER A CA 1
ATOM 1414 C C . SER A 1 178 ? -8.169 -19.012 -7.203 1.00 95.75 178 SER A C 1
ATOM 1416 O O . SER A 1 178 ? -7.235 -19.602 -6.654 1.00 95.75 178 SER A O 1
ATOM 1418 N N . VAL A 1 179 ? -8.202 -17.677 -7.292 1.00 92.75 179 VAL A N 1
ATOM 1419 C CA . VAL A 1 179 ? -7.131 -16.781 -6.808 1.00 92.75 179 VAL A CA 1
ATOM 1420 C C . VAL A 1 179 ? -6.799 -17.031 -5.332 1.00 92.75 179 VAL A C 1
ATOM 1422 O O . VAL A 1 179 ? -5.655 -16.860 -4.907 1.00 92.75 179 VAL A O 1
ATOM 1425 N N . TRP A 1 180 ? -7.783 -17.448 -4.531 1.00 95.62 180 TRP A N 1
ATOM 1426 C CA . TRP A 1 180 ? -7.573 -17.758 -3.118 1.00 95.62 180 TRP A CA 1
ATOM 1427 C C . TRP A 1 180 ? -6.693 -19.000 -2.920 1.00 95.62 180 TRP A C 1
ATOM 1429 O O . TRP A 1 180 ? -5.747 -18.947 -2.132 1.00 95.62 180 TRP A O 1
ATOM 1439 N N . LEU A 1 181 ? -6.928 -20.068 -3.693 1.00 94.62 181 LEU A N 1
ATOM 1440 C CA . LEU A 1 181 ? -6.097 -21.276 -3.664 1.00 94.62 181 LEU A CA 1
ATOM 1441 C C . LEU A 1 181 ? -4.668 -20.967 -4.119 1.00 94.62 181 LEU A C 1
ATOM 1443 O O . LEU A 1 181 ? -3.717 -21.334 -3.430 1.00 94.62 181 LEU A O 1
ATOM 1447 N N . LEU A 1 182 ? -4.508 -20.203 -5.206 1.00 94.56 182 LEU A N 1
ATOM 1448 C CA . LEU A 1 182 ? -3.189 -19.771 -5.684 1.00 94.56 182 LEU A CA 1
ATOM 1449 C C . LEU A 1 182 ? -2.417 -18.987 -4.612 1.00 94.56 182 LEU A C 1
ATOM 1451 O O . LEU A 1 182 ? -1.232 -19.236 -4.392 1.00 94.56 182 LEU A O 1
ATOM 1455 N N . ARG A 1 183 ? -3.082 -18.084 -3.877 1.00 93.62 183 ARG A N 1
ATOM 1456 C CA . ARG A 1 183 ? -2.451 -17.351 -2.762 1.00 93.62 183 ARG A CA 1
ATOM 1457 C C . ARG A 1 183 ? -1.967 -18.276 -1.654 1.00 93.62 183 ARG A C 1
ATOM 1459 O O . ARG A 1 183 ? -0.881 -18.049 -1.118 1.00 93.62 183 ARG A O 1
ATOM 1466 N N . ILE A 1 184 ? -2.763 -19.278 -1.285 1.00 94.25 184 ILE A N 1
ATOM 1467 C CA . ILE A 1 184 ? -2.383 -20.243 -0.248 1.00 94.25 184 ILE A CA 1
ATOM 1468 C C . ILE A 1 184 ? -1.184 -21.055 -0.707 1.00 94.25 184 ILE A C 1
ATOM 1470 O O . ILE A 1 184 ? -0.213 -21.142 0.038 1.00 94.25 184 ILE A O 1
ATOM 1474 N N . VAL A 1 185 ? -1.207 -21.575 -1.935 1.00 94.25 185 VAL A N 1
ATOM 1475 C CA . VAL A 1 185 ? -0.109 -22.376 -2.491 1.00 94.25 185 VAL A CA 1
ATOM 1476 C C . VAL A 1 185 ? 1.192 -21.571 -2.540 1.00 94.25 185 VAL A C 1
ATOM 1478 O O . VAL A 1 185 ? 2.216 -22.053 -2.058 1.00 94.25 185 VAL A O 1
ATOM 1481 N N . VAL A 1 186 ? 1.161 -20.324 -3.026 1.00 93.38 186 VAL A N 1
ATOM 1482 C CA . VAL A 1 186 ? 2.345 -19.440 -3.056 1.00 93.38 186 VAL A CA 1
ATOM 1483 C C . VAL A 1 186 ? 2.876 -19.174 -1.644 1.00 93.38 186 VAL A C 1
ATOM 1485 O O . VAL A 1 186 ? 4.081 -19.255 -1.404 1.00 93.38 186 VAL A O 1
ATOM 1488 N N . ASN A 1 187 ? 1.995 -18.893 -0.677 1.00 92.25 187 ASN A N 1
ATOM 1489 C CA . ASN A 1 187 ? 2.413 -18.664 0.708 1.00 92.25 187 ASN A CA 1
ATOM 1490 C C . ASN A 1 187 ? 2.975 -19.935 1.366 1.00 92.25 187 ASN A C 1
ATOM 1492 O O . ASN A 1 187 ? 3.984 -19.857 2.069 1.00 92.25 187 ASN A O 1
ATOM 1496 N N . LEU A 1 188 ? 2.355 -21.094 1.129 1.00 93.06 188 LEU A N 1
ATOM 1497 C CA . LEU A 1 188 ? 2.805 -22.381 1.653 1.00 93.06 188 LEU A CA 1
ATOM 1498 C C . LEU A 1 188 ? 4.184 -22.728 1.088 1.00 93.06 188 LEU A C 1
ATOM 1500 O O . LEU A 1 188 ? 5.085 -23.060 1.851 1.00 93.06 188 LEU A O 1
ATOM 1504 N N . ARG A 1 189 ? 4.379 -22.564 -0.226 1.00 89.38 189 ARG A N 1
ATOM 1505 C CA . ARG A 1 189 ? 5.660 -22.793 -0.906 1.00 89.38 189 ARG A CA 1
ATOM 1506 C C . ARG A 1 189 ? 6.759 -21.878 -0.372 1.00 89.38 189 ARG A C 1
ATOM 1508 O O . ARG A 1 189 ? 7.861 -22.346 -0.095 1.00 89.38 189 ARG A O 1
ATOM 1515 N N . ALA A 1 190 ? 6.454 -20.594 -0.172 1.00 87.44 190 ALA A N 1
ATOM 1516 C CA . ALA A 1 190 ? 7.403 -19.637 0.389 1.00 87.44 190 ALA A CA 1
ATOM 1517 C C . ALA A 1 190 ? 7.836 -20.024 1.814 1.00 87.44 190 ALA A C 1
ATOM 1519 O O . ALA A 1 190 ? 9.025 -19.983 2.120 1.00 87.44 190 ALA A O 1
ATOM 1520 N N . ASN A 1 191 ? 6.896 -20.441 2.668 1.00 90.50 191 ASN A N 1
ATOM 1521 C CA . ASN A 1 191 ? 7.202 -20.872 4.035 1.00 90.50 191 ASN A CA 1
ATOM 1522 C C . ASN A 1 191 ? 7.932 -22.226 4.073 1.00 90.50 191 ASN A C 1
ATOM 1524 O O . ASN A 1 191 ? 8.869 -22.393 4.852 1.00 90.50 191 ASN A O 1
ATOM 1528 N N . LEU A 1 192 ? 7.550 -23.174 3.212 1.00 89.62 192 LEU A N 1
ATOM 1529 C CA . LEU A 1 192 ? 8.178 -24.493 3.118 1.00 89.62 192 LEU A CA 1
ATOM 1530 C C . LEU A 1 192 ? 9.639 -24.385 2.660 1.00 89.62 192 LEU A C 1
ATOM 1532 O O . LEU A 1 192 ? 10.504 -25.047 3.224 1.00 89.62 192 LEU A O 1
ATOM 1536 N N . ASN A 1 193 ? 9.933 -23.509 1.693 1.00 85.50 193 ASN A N 1
ATOM 1537 C CA . ASN A 1 193 ? 11.303 -23.262 1.235 1.00 85.50 193 ASN A CA 1
ATOM 1538 C C . ASN A 1 193 ? 12.196 -22.697 2.349 1.00 85.50 193 ASN A C 1
ATOM 1540 O O . ASN A 1 193 ? 13.353 -23.094 2.460 1.00 85.50 193 ASN A O 1
ATOM 1544 N N . VAL A 1 194 ? 11.657 -21.817 3.201 1.00 87.25 194 VAL A N 1
ATOM 1545 C CA . VAL A 1 194 ? 12.381 -21.306 4.378 1.00 87.25 194 VAL A CA 1
ATOM 1546 C C . VAL A 1 194 ? 12.662 -22.433 5.376 1.00 87.25 194 VAL A C 1
ATOM 1548 O O . VAL A 1 194 ? 13.771 -22.527 5.900 1.00 87.25 194 VAL A O 1
ATOM 1551 N 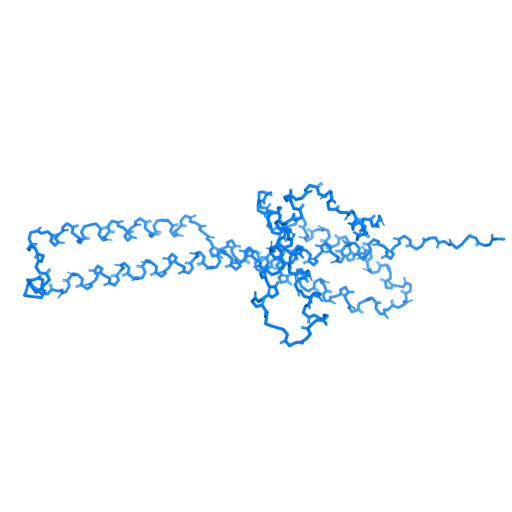N . LEU A 1 195 ? 11.680 -23.306 5.618 1.00 87.56 195 LEU A N 1
ATOM 1552 C CA . LEU A 1 195 ? 11.789 -24.391 6.595 1.00 87.56 195 LEU A CA 1
ATOM 1553 C C . LEU A 1 195 ? 12.734 -25.508 6.139 1.00 87.56 195 LEU A C 1
ATOM 1555 O O . LEU A 1 195 ? 13.504 -26.029 6.941 1.00 87.56 195 LEU A O 1
ATOM 1559 N N . LEU A 1 196 ? 12.725 -25.843 4.849 1.00 86.69 196 LEU A N 1
ATOM 1560 C CA . LEU A 1 196 ? 13.552 -26.915 4.300 1.00 86.69 196 LEU A CA 1
ATOM 1561 C C . LEU A 1 196 ? 15.040 -26.556 4.199 1.00 86.69 196 LEU A C 1
ATOM 1563 O O . LEU A 1 196 ? 15.816 -27.418 3.792 1.00 86.69 196 LEU A O 1
ATOM 1567 N N . ARG A 1 197 ? 15.446 -25.311 4.516 1.00 75.44 197 ARG A N 1
ATOM 1568 C CA . ARG A 1 197 ? 16.811 -24.778 4.313 1.00 75.44 197 ARG A CA 1
ATOM 1569 C C . ARG A 1 197 ? 17.423 -25.161 2.965 1.00 75.44 197 ARG A C 1
ATOM 1571 O O . ARG A 1 197 ? 18.642 -25.117 2.809 1.00 75.44 197 ARG A O 1
ATOM 1578 N N . LYS A 1 198 ? 16.605 -25.502 1.966 1.00 58.09 198 LYS A N 1
ATOM 1579 C CA . LYS A 1 198 ? 17.089 -25.482 0.602 1.00 58.09 198 LYS A CA 1
ATOM 1580 C C . LYS A 1 198 ? 17.452 -24.018 0.413 1.00 58.09 198 LYS A C 1
ATOM 1582 O O . LYS A 1 198 ? 16.551 -23.185 0.580 1.00 58.09 198 LYS A O 1
ATOM 1587 N N . PRO A 1 199 ? 18.734 -23.669 0.164 1.00 57.06 199 PRO A N 1
ATOM 1588 C CA . PRO A 1 199 ? 19.000 -22.343 -0.360 1.00 57.06 199 PRO A CA 1
ATOM 1589 C C . PRO A 1 199 ? 17.999 -22.213 -1.495 1.00 57.06 199 PRO A C 1
ATOM 1591 O O . PRO A 1 199 ? 17.859 -23.169 -2.266 1.00 57.06 199 PRO A O 1
ATOM 1594 N N . VAL A 1 200 ? 17.187 -21.149 -1.480 1.00 59.41 200 VAL A N 1
ATOM 1595 C CA . VAL A 1 200 ? 16.340 -20.823 -2.626 1.00 59.41 200 VAL A CA 1
ATOM 1596 C C . VAL A 1 200 ? 17.311 -20.936 -3.777 1.00 59.41 200 VAL A C 1
ATOM 1598 O O . VAL A 1 200 ? 18.252 -20.144 -3.825 1.00 59.41 200 VAL A O 1
ATOM 1601 N N . VAL A 1 201 ? 17.201 -22.033 -4.544 1.00 52.78 201 VAL A N 1
ATOM 1602 C CA . VAL A 1 201 ? 18.103 -22.307 -5.654 1.00 52.78 201 VAL A CA 1
ATOM 1603 C C . VAL A 1 201 ? 18.084 -20.997 -6.381 1.00 52.78 201 VAL A C 1
ATOM 1605 O O . VAL A 1 201 ? 16.987 -20.477 -6.594 1.00 52.78 201 VAL A O 1
ATOM 1608 N N . ASN A 1 202 ? 19.264 -20.409 -6.561 1.00 46.03 202 ASN A N 1
ATOM 1609 C CA . ASN A 1 202 ? 19.425 -19.193 -7.320 1.00 46.03 202 ASN A CA 1
ATOM 1610 C C . ASN A 1 202 ? 18.730 -19.447 -8.660 1.00 46.03 202 ASN A C 1
ATOM 1612 O O . ASN A 1 202 ? 19.346 -19.917 -9.600 1.00 46.03 202 ASN A O 1
ATOM 1616 N N . ASP A 1 203 ? 17.441 -19.164 -8.749 1.00 50.16 203 ASP A N 1
ATOM 1617 C CA . ASP A 1 203 ? 16.933 -18.218 -9.690 1.00 50.16 203 ASP A CA 1
ATOM 1618 C C . ASP A 1 203 ? 17.861 -16.999 -9.454 1.00 50.16 203 ASP A C 1
ATOM 1620 O O . ASP A 1 203 ? 17.587 -16.180 -8.588 1.00 50.16 203 ASP A O 1
ATOM 1624 N N . SER A 1 204 ? 19.004 -16.796 -10.113 1.00 44.62 204 SER A N 1
ATOM 1625 C CA . SER A 1 204 ? 19.262 -16.935 -11.554 1.00 44.62 204 SER A CA 1
ATOM 1626 C C . SER A 1 204 ? 18.041 -16.758 -12.4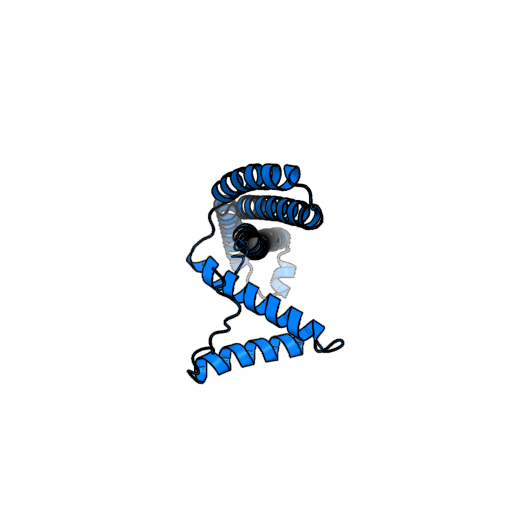68 1.00 44.62 204 SER A C 1
ATOM 1628 O O . SER A 1 204 ? 18.148 -16.870 -13.678 1.00 44.62 204 SER A O 1
ATOM 1630 N N . VAL A 1 205 ? 16.926 -16.236 -11.944 1.00 47.34 205 VAL A N 1
ATOM 1631 C CA . VAL A 1 205 ? 16.345 -15.029 -12.508 1.00 47.34 205 VAL A CA 1
ATOM 1632 C C . VAL A 1 205 ? 17.419 -13.961 -12.343 1.00 47.34 205 VAL A C 1
ATOM 1634 O O . VAL A 1 205 ? 17.411 -13.195 -11.385 1.00 47.34 205 VAL A O 1
ATOM 1637 N N . GLU A 1 206 ? 18.402 -14.035 -13.234 1.00 47.97 206 GLU A N 1
ATOM 1638 C CA . GLU A 1 206 ? 19.085 -12.892 -13.796 1.00 47.97 206 GLU A CA 1
ATOM 1639 C C . GLU A 1 206 ? 19.277 -11.740 -12.801 1.00 47.97 206 GLU A C 1
ATOM 1641 O O . GLU A 1 206 ? 18.656 -10.682 -12.914 1.00 47.97 206 GLU A O 1
ATOM 1646 N N . GLU A 1 207 ? 20.232 -11.897 -11.887 1.00 40.34 207 GLU A N 1
ATOM 1647 C CA . GLU A 1 207 ? 21.228 -10.831 -11.776 1.00 40.34 207 GLU A CA 1
ATOM 1648 C C . GLU A 1 207 ? 22.066 -10.884 -13.069 1.00 40.34 207 GLU A C 1
ATOM 1650 O O . GLU A 1 207 ? 23.214 -11.309 -13.074 1.00 40.34 207 GLU A O 1
ATOM 1655 N N . VAL A 1 208 ? 21.437 -10.582 -14.211 1.00 37.97 208 VAL A N 1
ATOM 1656 C CA . VAL A 1 208 ? 22.157 -10.218 -15.429 1.00 37.97 208 VAL A CA 1
ATOM 1657 C C . VAL A 1 208 ? 22.543 -8.775 -15.178 1.00 37.97 208 VAL A C 1
ATOM 1659 O O . VAL A 1 208 ? 21.665 -7.925 -14.994 1.00 37.97 208 VAL A O 1
ATOM 1662 N N . GLY A 1 209 ? 23.851 -8.591 -15.012 1.00 39.81 209 GLY A N 1
ATOM 1663 C CA . GLY A 1 209 ? 24.489 -7.293 -14.874 1.00 39.81 209 GLY A CA 1
ATOM 1664 C C . GLY A 1 209 ? 24.230 -6.371 -16.051 1.00 39.81 209 GLY A C 1
ATOM 1665 O O . GLY A 1 209 ? 23.751 -6.839 -17.114 1.00 39.81 209 GLY A O 1
#

Secondary structure (DSSP, 8-state):
---PPP-HHHHHHHHHHHHHHHHHHHHHHHHHHHHHHHHHHHHHHHHHHHHHHHHHH--HHHHHHTT--GGGHHHHHHHHHHHHHHHHHHHHHH-HHHHHHHHHHHHHHHHHHHHHHHHHTT---HHHHHHHHHHHHHHHHHHHTSPPPPHHHHHHHHHHHHHHHHHHHHHHHSTT--HHHHHHHHHHHHHHHHHTT-------S----

pLDDT: mean 86.29, std 13.64, range [37.97, 97.19]

Sequence (209 aa):
MAIKPVDTSTNDFNLQSKKIALLLTIYERLSDRYRFRAKILDLCLLVTSITVCLATFVDSKVIEFFKIPSDKIFIVLGIGAFMLFAFSVCSLISDWKTQAAGFGRAANLLNKMKAESGEKSKADSQEEVKQLQIKAVEYAVIVNNLPKIPQKEFHKLKTLHKRRIELNRMTEIYPGSSVWLLRIVVNLRANLNVLLRKPVVNDSVEEVG